Protein AF-A0A537Z0L6-F1 (afdb_monomer)

Mean predicted aligned error: 9.12 Å

Solvent-accessible surface area (backbone atoms only — not comparable to full-atom values): 10704 Å² total; per-residue (Å²): 137,88,80,81,71,60,85,44,78,55,79,52,68,42,49,51,21,48,26,57,56,42,44,44,85,49,48,70,59,39,46,52,53,45,56,50,53,47,54,51,48,62,76,40,67,91,57,53,66,34,54,54,48,40,51,24,65,76,72,7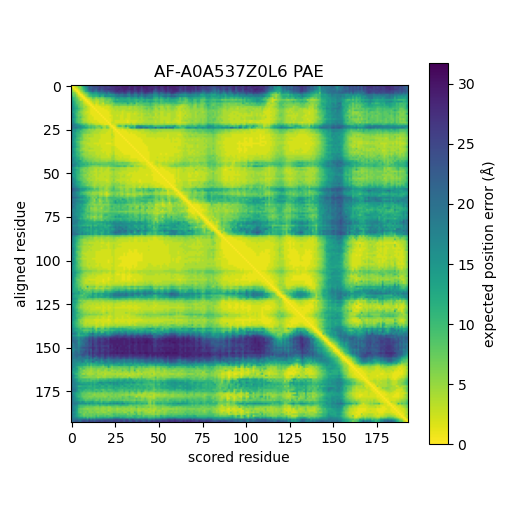0,76,56,56,66,73,56,67,51,33,66,48,33,38,64,58,36,48,26,76,92,28,87,28,16,50,96,55,34,52,59,34,52,56,55,33,51,53,50,44,46,54,58,20,61,74,39,90,67,44,38,29,39,43,66,44,39,36,48,42,75,36,92,53,59,38,28,35,36,35,49,53,101,75,30,32,40,35,38,44,35,25,51,54,77,83,71,58,76,89,80,63,73,72,88,84,59,81,69,41,88,44,54,30,34,40,25,28,76,50,58,73,83,41,87,77,42,44,71,77,46,67,99,56,86,28,29,25,37,33,72,46,82,71

Radius of gyration: 16.33 Å; Cα contacts (8 Å, |Δi|>4): 336; chains: 1; bounding box: 33×45×35 Å

Secondary structure (DSSP, 8-state):
--SSS-SEEE--HHHHHHHHHHT-S-HHHHHHHHHHHHHHHHHTTTS-HHHHHHHHHHHT-S-TTS--HHHHIIIIISTTSTT-STTHHHHHHHHHHHHHHHHHTSSSPPPEEEEEEE-SSS--EEEEEE-SS-EEEEEE---TT--SSS---TTSPPP-SEEEEEEE--TTSTTEEEEE-SSSPEEEEEEE-

Foldseek 3Di:
DQPAWFPDKDDDQLLVQQLVQLVDPDLVSNLVLLVVLLVLLVVQVVHFVLVSQQVCVVVVRGGPPNDHSVCCCVAPCPCVHPVVPPCSRVLVSLLVNVLSVVQVVDVSGAGEHEMETEGAAPWWKWKWWDDPHHIYIYTYDGHPPPPPPDDDPPPDDFDQIWMKIWGFDDCPPPQWDFDDDPDRTITIHIDGD

pLDDT: mean 76.33, std 16.56, range [33.69, 96.75]

Structure (mmCIF, N/CA/C/O backbone):
data_AF-A0A537Z0L6-F1
#
_entry.id   AF-A0A537Z0L6-F1
#
loop_
_atom_site.group_PDB
_atom_site.id
_atom_site.type_symbol
_atom_site.label_atom_id
_atom_site.label_alt_id
_atom_site.label_comp_id
_atom_site.label_asym_id
_atom_site.label_entity_id
_atom_site.label_seq_id
_atom_site.pdbx_PDB_ins_code
_atom_site.Cartn_x
_atom_site.Cartn_y
_atom_site.Cartn_z
_atom_site.occupancy
_atom_site.B_iso_or_equiv
_atom_site.auth_seq_id
_atom_site.auth_comp_id
_atom_site.auth_asym_id
_atom_site.auth_atom_id
_atom_site.pdbx_PDB_model_num
ATOM 1 N N . MET A 1 1 ? 16.742 -24.807 13.913 1.00 35.22 1 MET A N 1
ATOM 2 C CA . MET A 1 1 ? 17.661 -23.841 13.277 1.00 35.22 1 MET A CA 1
ATOM 3 C C . MET A 1 1 ? 16.817 -22.742 12.646 1.00 35.22 1 MET A C 1
ATOM 5 O O . MET A 1 1 ? 16.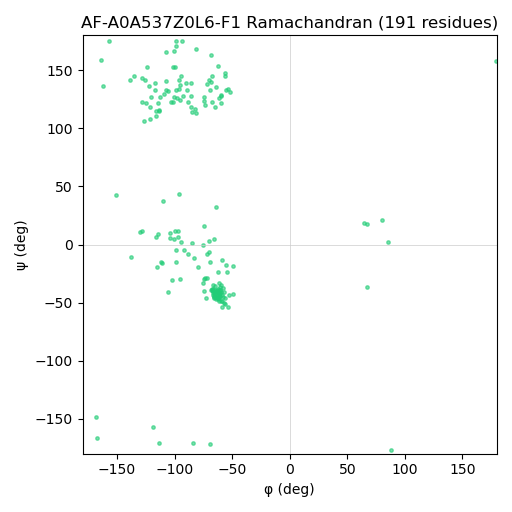357 -22.914 11.535 1.00 35.22 1 MET A O 1
ATOM 9 N N . LEU A 1 2 ? 16.523 -21.677 13.397 1.00 34.94 2 LEU A N 1
ATOM 10 C CA . LEU A 1 2 ? 15.671 -20.545 12.977 1.00 34.94 2 LEU A CA 1
ATOM 11 C C . LEU A 1 2 ? 16.516 -19.299 12.629 1.00 34.94 2 LEU A C 1
ATOM 13 O O . LEU A 1 2 ? 15.996 -18.203 12.492 1.00 34.94 2 LEU A O 1
ATOM 17 N N . ARG A 1 3 ? 17.844 -19.467 12.553 1.00 33.69 3 ARG A N 1
ATOM 18 C CA . ARG A 1 3 ? 18.832 -18.380 12.528 1.00 33.69 3 ARG A CA 1
ATOM 19 C C . ARG A 1 3 ? 19.280 -17.941 11.129 1.00 33.69 3 ARG A C 1
ATOM 21 O O . ARG A 1 3 ? 20.139 -17.078 11.054 1.00 33.69 3 ARG A O 1
ATOM 28 N N . GLU A 1 4 ? 18.744 -18.512 10.048 1.00 46.97 4 GLU A N 1
ATOM 29 C CA . GLU A 1 4 ? 19.355 -18.359 8.709 1.00 46.97 4 GLU A CA 1
ATOM 30 C C . GLU A 1 4 ? 18.386 -17.934 7.584 1.00 46.97 4 GLU A C 1
ATOM 32 O O . GLU A 1 4 ? 18.765 -17.955 6.413 1.00 46.97 4 GLU A O 1
ATOM 37 N N . ALA A 1 5 ? 17.149 -17.532 7.908 1.00 51.47 5 ALA A N 1
ATOM 38 C CA . ALA A 1 5 ? 16.149 -17.131 6.904 1.00 51.47 5 ALA A CA 1
ATOM 39 C C . ALA A 1 5 ? 16.083 -15.612 6.649 1.00 51.47 5 ALA A C 1
ATOM 41 O O . ALA A 1 5 ? 15.780 -15.202 5.536 1.00 51.47 5 ALA A O 1
ATOM 42 N N . ILE A 1 6 ? 16.394 -14.790 7.654 1.00 52.66 6 ILE A N 1
ATOM 43 C CA . ILE A 1 6 ? 16.382 -13.324 7.571 1.00 52.66 6 ILE A CA 1
ATOM 44 C C . ILE A 1 6 ? 17.789 -12.852 7.913 1.00 52.66 6 ILE A C 1
ATOM 46 O O . ILE A 1 6 ? 18.282 -13.125 9.010 1.00 52.66 6 ILE A O 1
ATOM 50 N N . THR A 1 7 ? 18.457 -12.191 6.969 1.00 54.16 7 THR A N 1
ATOM 51 C CA . THR A 1 7 ? 19.829 -11.697 7.172 1.00 54.16 7 THR A CA 1
ATOM 52 C C . THR A 1 7 ? 19.855 -10.393 7.972 1.00 54.16 7 THR A C 1
ATOM 54 O O . THR A 1 7 ? 20.861 -10.085 8.610 1.00 54.16 7 THR A O 1
ATOM 57 N N . GLY A 1 8 ? 18.728 -9.679 8.025 1.00 59.75 8 GLY A N 1
ATOM 58 C CA . GLY A 1 8 ? 18.498 -8.536 8.900 1.00 59.75 8 GLY A CA 1
ATOM 59 C C . GLY A 1 8 ? 17.114 -7.924 8.693 1.00 59.75 8 GLY A C 1
ATOM 60 O O . GLY A 1 8 ? 16.505 -8.091 7.635 1.00 59.75 8 GLY A O 1
ATOM 61 N N . PHE A 1 9 ? 16.641 -7.210 9.715 1.00 66.06 9 PHE A N 1
ATOM 62 C CA . PHE A 1 9 ? 15.566 -6.231 9.577 1.00 66.06 9 PHE A CA 1
ATOM 63 C C . PHE A 1 9 ? 16.187 -4.856 9.411 1.00 66.06 9 PHE A C 1
ATOM 65 O O . PHE A 1 9 ? 17.187 -4.544 10.065 1.00 66.06 9 PHE A O 1
ATOM 72 N N . TYR A 1 10 ? 15.588 -4.040 8.561 1.00 66.44 10 TYR A N 1
ATOM 73 C CA . TYR A 1 10 ? 16.061 -2.691 8.321 1.00 66.44 10 TYR A CA 1
ATOM 74 C C . TYR A 1 10 ? 14.895 -1.705 8.304 1.00 66.44 10 TYR A C 1
ATOM 76 O O . TYR A 1 10 ? 13.795 -2.029 7.860 1.00 66.44 10 TYR A O 1
ATOM 84 N N . LYS A 1 11 ? 15.172 -0.501 8.803 1.00 73.12 11 LYS A N 1
ATOM 85 C CA . LYS A 1 11 ? 14.342 0.691 8.674 1.00 73.12 11 LYS A CA 1
ATOM 86 C C . LYS A 1 11 ? 15.206 1.787 8.061 1.00 73.12 11 LYS A C 1
ATOM 88 O O . LYS A 1 11 ? 16.265 2.103 8.601 1.00 73.12 11 LYS A O 1
ATOM 93 N N . ASN A 1 12 ? 14.775 2.311 6.919 1.00 69.69 12 ASN A N 1
ATOM 94 C CA . ASN A 1 12 ? 15.272 3.567 6.357 1.00 69.69 12 ASN A CA 1
ATOM 95 C C . ASN A 1 12 ? 14.288 4.695 6.663 1.00 69.69 12 ASN A C 1
ATOM 97 O O . ASN A 1 12 ? 13.132 4.452 7.001 1.00 69.69 12 ASN A O 1
ATOM 101 N N . GLU A 1 13 ? 14.755 5.924 6.454 1.00 74.69 13 GLU A N 1
ATOM 102 C CA . GLU A 1 13 ? 13.969 7.148 6.615 1.00 74.69 13 GLU A CA 1
ATOM 103 C C . GLU A 1 13 ? 12.601 7.090 5.905 1.00 74.69 13 GLU A C 1
ATOM 105 O O . GLU A 1 13 ? 11.609 7.427 6.544 1.00 74.69 13 GLU A O 1
ATOM 110 N N . PRO A 1 14 ? 12.453 6.573 4.665 1.00 72.62 14 PRO A N 1
ATOM 111 C CA . PRO A 1 14 ? 11.129 6.538 4.052 1.00 72.62 14 PRO A CA 1
ATOM 112 C C . PRO A 1 14 ? 10.190 5.468 4.644 1.00 72.62 14 PRO A C 1
ATOM 114 O O . PRO A 1 14 ? 8.980 5.677 4.663 1.00 72.62 14 PRO A O 1
ATOM 117 N N . ILE A 1 15 ? 10.698 4.339 5.164 1.00 77.44 15 ILE A N 1
ATOM 118 C CA . ILE A 1 15 ? 9.869 3.392 5.940 1.00 77.44 15 ILE A CA 1
ATOM 119 C C . ILE A 1 15 ? 9.435 4.034 7.263 1.00 77.44 15 ILE A C 1
ATOM 121 O O . ILE A 1 15 ? 8.302 3.851 7.701 1.00 77.44 15 ILE A O 1
ATOM 125 N N . GLU A 1 16 ? 10.310 4.807 7.904 1.00 80.94 16 GLU A N 1
ATOM 126 C CA . GLU A 1 16 ? 9.959 5.557 9.113 1.00 80.94 16 GLU A CA 1
ATOM 127 C C . GLU A 1 16 ? 8.901 6.633 8.835 1.00 80.94 16 GLU A C 1
ATOM 129 O O . GLU A 1 16 ? 7.971 6.773 9.627 1.00 80.94 16 GLU A O 1
ATOM 134 N N . ALA A 1 17 ? 8.982 7.320 7.694 1.00 80.88 17 ALA A N 1
ATOM 135 C CA . ALA A 1 17 ? 7.967 8.263 7.228 1.00 80.88 17 ALA A CA 1
ATOM 136 C C . ALA A 1 17 ? 6.601 7.597 6.997 1.00 80.88 17 ALA A C 1
ATOM 138 O O . ALA A 1 17 ? 5.574 8.107 7.450 1.00 80.88 17 ALA A O 1
ATOM 139 N N . LEU A 1 18 ? 6.580 6.434 6.335 1.00 82.44 18 LEU A N 1
ATOM 140 C CA . LEU A 1 18 ? 5.353 5.656 6.137 1.00 82.44 18 LEU A CA 1
ATOM 141 C C . LEU A 1 18 ? 4.727 5.247 7.472 1.00 82.44 18 LEU A C 1
ATOM 143 O O . LEU A 1 18 ? 3.514 5.351 7.637 1.00 82.44 18 LEU A O 1
ATOM 147 N N . ASP A 1 19 ? 5.547 4.845 8.438 1.00 85.88 19 ASP A N 1
ATOM 148 C CA . ASP A 1 19 ? 5.064 4.443 9.757 1.00 85.88 19 ASP A CA 1
ATOM 149 C C . ASP A 1 19 ? 4.632 5.627 10.619 1.00 85.88 19 ASP A C 1
ATOM 151 O O . ASP A 1 19 ? 3.714 5.490 11.419 1.00 85.88 19 ASP A O 1
ATOM 155 N N . ALA A 1 20 ? 5.229 6.805 10.452 1.00 85.56 20 ALA A N 1
ATOM 156 C CA . ALA A 1 20 ? 4.728 8.020 11.086 1.00 85.56 20 ALA A CA 1
ATOM 157 C C . ALA A 1 20 ? 3.342 8.397 10.538 1.00 85.56 20 ALA A C 1
ATOM 159 O O . ALA A 1 20 ? 2.445 8.755 11.300 1.00 85.56 20 ALA A O 1
ATOM 160 N N . TYR A 1 21 ? 3.154 8.265 9.224 1.00 86.06 21 TYR A N 1
ATOM 161 C CA . TYR A 1 21 ? 1.907 8.609 8.548 1.00 86.06 21 TYR A CA 1
ATOM 162 C C . TYR A 1 21 ? 0.785 7.600 8.825 1.00 86.06 21 TYR A C 1
ATOM 164 O O . TYR A 1 21 ? -0.322 7.991 9.187 1.00 86.06 21 TYR A O 1
ATOM 172 N N . PHE A 1 22 ? 1.065 6.298 8.740 1.00 88.75 22 PHE A N 1
ATOM 173 C CA . PHE A 1 22 ? 0.075 5.245 8.992 1.00 88.75 22 PHE A CA 1
ATOM 174 C C . PHE A 1 22 ? 0.027 4.737 10.441 1.00 88.75 22 PHE A C 1
ATOM 176 O O . PHE A 1 22 ? -0.831 3.915 10.768 1.00 88.75 22 PHE A O 1
ATOM 183 N N . GLY A 1 23 ? 0.921 5.214 11.305 1.00 82.25 23 GLY A N 1
ATOM 184 C CA . GLY A 1 23 ? 0.967 4.912 12.737 1.00 82.25 23 GLY A CA 1
ATOM 185 C C . GLY A 1 23 ? 0.304 5.973 13.617 1.00 82.25 23 GLY A C 1
ATOM 186 O O . GLY A 1 23 ? 0.491 5.950 14.837 1.00 82.25 23 GLY A O 1
ATOM 187 N N . ASN A 1 24 ? -0.444 6.916 13.026 1.00 73.56 24 ASN A N 1
ATOM 188 C CA . ASN A 1 24 ? -1.133 7.963 13.776 1.00 73.56 24 ASN A CA 1
ATOM 189 C C . ASN A 1 24 ? -2.052 7.348 14.847 1.00 73.56 24 ASN A C 1
ATOM 191 O O . ASN A 1 24 ? -2.795 6.399 14.602 1.00 73.56 24 ASN A O 1
ATOM 195 N N . SER A 1 25 ? -1.959 7.882 16.064 1.00 71.94 25 SER A N 1
ATOM 196 C CA . SER A 1 25 ? -2.680 7.381 17.234 1.00 71.94 25 SER A CA 1
ATOM 197 C C . SER A 1 25 ? -4.117 7.897 17.343 1.00 71.94 25 SER A C 1
ATOM 199 O O . SER A 1 25 ? -4.854 7.388 18.187 1.00 71.94 25 SER A O 1
ATOM 201 N N . ASP A 1 26 ? -4.508 8.901 16.551 1.00 89.62 26 ASP A N 1
ATOM 202 C CA . ASP A 1 26 ? -5.889 9.386 16.477 1.00 89.62 26 ASP A CA 1
ATOM 203 C C . ASP A 1 26 ? -6.698 8.537 15.474 1.00 89.62 26 ASP A C 1
ATOM 205 O O . ASP A 1 26 ? -6.419 8.583 14.274 1.00 89.62 26 ASP A O 1
ATOM 209 N N . PRO A 1 27 ? -7.711 7.774 15.929 1.00 90.12 27 PRO A N 1
ATOM 210 C CA . PRO A 1 27 ? -8.533 6.932 15.063 1.00 90.12 27 PRO A CA 1
ATOM 211 C C . PRO A 1 27 ? -9.264 7.650 13.927 1.00 90.12 27 PRO A C 1
ATOM 213 O O . PRO A 1 27 ? -9.400 7.077 12.843 1.00 90.12 27 PRO A O 1
ATOM 216 N N . ASP A 1 28 ? -9.762 8.866 14.165 1.00 91.44 28 ASP A N 1
ATOM 217 C CA . ASP A 1 28 ? -10.547 9.601 13.166 1.00 91.44 28 ASP A CA 1
ATOM 218 C C . ASP A 1 28 ? -9.621 10.146 12.077 1.00 91.44 28 ASP A C 1
ATOM 220 O O . ASP A 1 28 ? -9.921 10.080 10.880 1.00 91.44 28 ASP A O 1
ATOM 224 N N . GLU A 1 29 ? -8.448 10.629 12.486 1.00 90.94 29 GLU A N 1
ATOM 225 C CA . GLU A 1 29 ? -7.411 11.040 11.552 1.00 90.94 29 GLU A CA 1
ATOM 226 C C . GLU A 1 29 ? -6.855 9.849 10.767 1.00 90.94 29 GLU A C 1
ATOM 228 O O . GLU A 1 29 ? -6.692 9.942 9.550 1.00 90.94 29 GLU A O 1
ATOM 233 N N . LEU A 1 30 ? -6.635 8.715 11.432 1.00 92.69 30 LEU A N 1
ATOM 234 C CA . LEU A 1 30 ? -6.148 7.496 10.801 1.00 92.69 30 LEU A CA 1
ATOM 235 C C . LEU A 1 30 ? -7.128 6.974 9.742 1.00 92.69 30 LEU A C 1
ATOM 237 O O . LEU A 1 30 ? -6.717 6.621 8.636 1.00 92.69 30 LEU A O 1
ATOM 241 N N . ARG A 1 31 ? -8.436 7.000 10.034 1.00 94.94 31 ARG A N 1
ATOM 242 C CA . ARG A 1 31 ? -9.481 6.687 9.050 1.00 94.94 31 ARG A CA 1
ATOM 243 C C . ARG A 1 31 ? -9.390 7.599 7.831 1.00 94.94 31 ARG A C 1
ATOM 245 O O . ARG A 1 31 ? -9.354 7.100 6.710 1.00 94.94 31 ARG A O 1
ATOM 252 N N . ARG A 1 32 ? -9.313 8.917 8.044 1.00 93.00 32 ARG A N 1
ATOM 253 C CA . ARG A 1 32 ? -9.199 9.911 6.964 1.00 93.00 32 ARG A CA 1
ATOM 254 C C . ARG A 1 32 ? -7.960 9.665 6.101 1.00 93.00 32 ARG A C 1
ATOM 256 O O . ARG A 1 32 ? -8.051 9.733 4.879 1.00 93.00 32 ARG A O 1
ATOM 263 N N . ILE A 1 33 ? -6.820 9.373 6.729 1.00 92.62 33 ILE A N 1
ATOM 264 C CA . ILE A 1 33 ? -5.564 9.036 6.049 1.00 92.62 33 ILE A CA 1
ATOM 265 C C . ILE A 1 33 ? -5.752 7.804 5.156 1.00 92.62 33 ILE A C 1
ATOM 267 O O . ILE A 1 33 ? -5.395 7.830 3.979 1.00 92.62 33 ILE A O 1
ATOM 271 N N . TYR A 1 34 ? -6.358 6.743 5.686 1.00 94.56 34 TYR A N 1
ATOM 272 C CA . TYR A 1 34 ? -6.599 5.503 4.951 1.00 94.56 34 TYR A CA 1
ATOM 273 C C . TYR A 1 34 ? -7.586 5.655 3.796 1.00 94.56 34 TYR A C 1
ATOM 275 O O . TYR A 1 34 ? -7.311 5.176 2.697 1.00 94.56 34 TYR A O 1
ATOM 283 N N . GLU A 1 35 ? -8.706 6.339 4.007 1.00 94.44 35 GLU A N 1
ATOM 284 C CA . GLU A 1 35 ? -9.686 6.606 2.951 1.00 94.44 35 GLU A CA 1
ATOM 285 C C . GLU A 1 35 ? -9.074 7.449 1.824 1.00 94.44 35 GLU A C 1
ATOM 287 O O . GLU A 1 35 ? -9.267 7.142 0.648 1.00 94.44 35 GLU A O 1
ATOM 292 N N . ASN A 1 36 ? -8.269 8.458 2.173 1.00 92.62 36 ASN A N 1
ATOM 293 C CA . ASN A 1 36 ? -7.537 9.260 1.198 1.00 92.62 36 ASN A CA 1
ATOM 294 C C . ASN A 1 36 ? -6.515 8.418 0.420 1.00 92.62 36 ASN A C 1
ATOM 296 O O . ASN A 1 36 ? -6.472 8.468 -0.808 1.00 92.62 36 ASN A O 1
ATOM 300 N N . ALA A 1 37 ? -5.726 7.599 1.118 1.00 91.25 37 ALA A N 1
ATOM 301 C CA . ALA A 1 37 ? -4.736 6.737 0.484 1.00 91.25 37 ALA A CA 1
ATOM 302 C C . ALA A 1 37 ? -5.369 5.713 -0.471 1.00 91.25 37 ALA A C 1
ATOM 304 O O . ALA A 1 37 ? -4.823 5.478 -1.549 1.00 91.25 37 ALA A O 1
ATOM 305 N N . LEU A 1 38 ? -6.535 5.150 -0.127 1.00 93.19 38 LEU A N 1
ATOM 306 C CA . LEU A 1 38 ? -7.291 4.278 -1.030 1.00 93.19 38 LEU A CA 1
ATOM 307 C C . LEU A 1 38 ? -7.807 5.028 -2.260 1.00 93.19 38 LEU A C 1
ATOM 309 O O . LEU A 1 38 ? -7.631 4.536 -3.371 1.00 93.19 38 LEU A O 1
ATOM 313 N N . ALA A 1 39 ? -8.385 6.219 -2.085 1.00 92.19 39 ALA A N 1
ATOM 314 C CA . ALA A 1 39 ? -8.887 7.017 -3.203 1.00 92.19 39 ALA A CA 1
ATOM 315 C C . ALA A 1 39 ? -7.769 7.390 -4.193 1.00 92.19 39 ALA A C 1
ATOM 317 O O . ALA A 1 39 ? -7.948 7.296 -5.409 1.00 92.19 39 ALA A O 1
ATOM 318 N N . VAL A 1 40 ? -6.589 7.758 -3.683 1.00 90.69 40 VAL A N 1
ATOM 319 C CA . VAL A 1 40 ? -5.408 8.012 -4.520 1.00 90.69 40 VAL A CA 1
ATOM 320 C C . VAL A 1 40 ? -4.939 6.721 -5.195 1.00 90.69 40 VAL A C 1
ATOM 322 O O . VAL A 1 40 ? -4.676 6.723 -6.394 1.00 90.69 40 VAL A O 1
ATOM 325 N N . ALA A 1 41 ? -4.875 5.596 -4.479 1.00 88.31 41 ALA A N 1
ATOM 326 C CA . ALA A 1 41 ? -4.474 4.322 -5.077 1.00 88.31 41 ALA A CA 1
ATOM 327 C C . ALA A 1 41 ? -5.412 3.875 -6.217 1.00 88.31 41 ALA A C 1
ATOM 329 O O . ALA A 1 41 ? -4.932 3.353 -7.220 1.00 88.31 41 ALA A O 1
ATOM 330 N N . GLU A 1 42 ? -6.720 4.119 -6.098 1.00 87.62 42 GLU A N 1
ATOM 331 C CA . GLU A 1 42 ? -7.701 3.874 -7.166 1.00 87.62 42 GLU A CA 1
ATOM 332 C C . GLU A 1 42 ? -7.483 4.801 -8.370 1.00 87.62 42 GLU A C 1
ATOM 334 O O . GLU A 1 42 ? -7.551 4.358 -9.515 1.00 87.62 42 GLU A O 1
ATOM 339 N N . GLN A 1 43 ? -7.156 6.076 -8.136 1.00 88.88 43 GLN A N 1
ATOM 340 C CA . GLN A 1 43 ? -6.824 7.014 -9.213 1.00 88.88 43 GLN A CA 1
ATOM 341 C C . GLN A 1 43 ? -5.584 6.574 -10.013 1.00 88.88 43 GLN A C 1
ATOM 343 O O . GLN A 1 43 ? -5.511 6.820 -11.218 1.00 88.88 43 GLN A O 1
ATOM 348 N N . PHE A 1 44 ? -4.620 5.932 -9.351 1.00 86.44 44 PHE A N 1
ATOM 349 C CA . PHE A 1 44 ? -3.363 5.461 -9.938 1.00 86.44 44 PHE A CA 1
ATOM 350 C C . PHE A 1 44 ? -3.306 3.933 -10.040 1.00 86.44 44 PHE A C 1
ATOM 352 O O . PHE A 1 44 ? -2.241 3.335 -9.861 1.00 86.44 44 PHE A O 1
ATOM 359 N N . GLU A 1 45 ? -4.436 3.290 -10.351 1.00 80.50 45 GLU A N 1
ATOM 360 C CA . GLU A 1 45 ? -4.523 1.830 -10.445 1.00 80.50 45 GLU A CA 1
ATOM 361 C C . GLU A 1 45 ? -3.451 1.233 -11.382 1.00 80.50 45 GLU A C 1
ATOM 363 O O . GLU A 1 45 ? -2.742 0.296 -11.002 1.00 80.50 45 GLU A O 1
ATOM 368 N N . ASP A 1 46 ? -3.239 1.856 -12.542 1.00 80.44 46 ASP A N 1
ATOM 369 C CA . ASP A 1 46 ? -2.224 1.462 -13.531 1.00 80.44 46 ASP A CA 1
ATOM 370 C C . ASP A 1 46 ? -0.916 2.275 -13.431 1.00 80.44 46 ASP A C 1
ATOM 372 O O . ASP A 1 46 ? -0.040 2.163 -14.290 1.00 80.44 46 ASP A O 1
ATOM 376 N N . GLY A 1 47 ? -0.785 3.122 -12.405 1.00 82.81 47 GLY A N 1
ATOM 377 C CA . GLY A 1 47 ? 0.371 3.998 -12.196 1.00 82.81 47 GLY A CA 1
ATOM 378 C C . GLY A 1 47 ? 1.543 3.321 -11.481 1.00 82.81 47 GLY A C 1
ATOM 379 O O . GLY A 1 47 ? 1.551 2.112 -11.254 1.00 82.81 47 GLY A O 1
ATOM 380 N N . SER A 1 48 ? 2.536 4.117 -11.098 1.00 84.12 48 SER A N 1
ATOM 381 C CA . SER A 1 48 ? 3.672 3.707 -10.261 1.00 84.12 48 SER A CA 1
ATOM 382 C C . SER A 1 48 ? 3.574 4.285 -8.846 1.00 84.12 48 SER A C 1
ATOM 384 O O . SER A 1 48 ? 2.822 5.229 -8.588 1.00 84.12 48 SER A O 1
ATOM 386 N N . ILE A 1 49 ? 4.371 3.767 -7.907 1.00 83.12 49 ILE A N 1
ATOM 387 C CA . ILE A 1 49 ? 4.527 4.389 -6.581 1.00 83.12 49 ILE A CA 1
ATOM 388 C C . ILE A 1 49 ? 5.070 5.811 -6.727 1.00 83.12 49 ILE A C 1
ATOM 390 O O . ILE A 1 49 ? 4.652 6.694 -5.983 1.00 83.12 49 ILE A O 1
ATOM 394 N N . ALA A 1 50 ? 5.937 6.065 -7.712 1.00 82.94 50 ALA A N 1
ATOM 395 C CA . ALA A 1 50 ? 6.450 7.405 -7.979 1.00 82.94 50 ALA A CA 1
ATOM 396 C C . ALA A 1 50 ? 5.322 8.391 -8.341 1.00 82.94 50 ALA A C 1
ATOM 398 O O . ALA A 1 50 ? 5.329 9.520 -7.846 1.00 82.94 50 ALA A O 1
ATOM 399 N N . ASP A 1 51 ? 4.313 7.959 -9.108 1.00 87.00 51 ASP A N 1
ATOM 400 C CA . ASP A 1 51 ? 3.139 8.780 -9.444 1.00 87.00 51 ASP A CA 1
ATOM 401 C C . ASP A 1 51 ? 2.282 9.088 -8.210 1.00 87.00 51 ASP A C 1
ATOM 403 O O . ASP A 1 51 ? 1.882 10.235 -7.990 1.00 87.00 51 ASP A O 1
ATOM 407 N N . VAL A 1 52 ? 2.054 8.084 -7.357 1.00 86.56 52 VAL A N 1
ATOM 408 C CA . VAL A 1 52 ? 1.340 8.247 -6.079 1.00 86.56 52 VAL A CA 1
ATOM 409 C C . VAL A 1 52 ? 2.095 9.217 -5.162 1.00 86.56 52 VAL A C 1
ATOM 411 O O . VAL A 1 52 ? 1.514 10.149 -4.602 1.00 86.56 52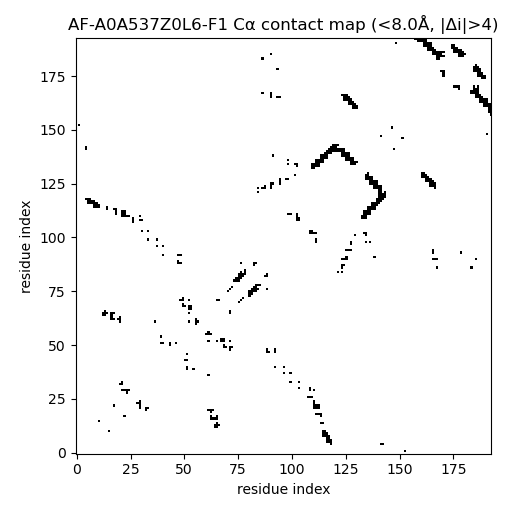 VAL A O 1
ATOM 414 N N . THR A 1 53 ? 3.414 9.063 -5.055 1.00 84.19 53 THR A N 1
ATOM 415 C CA . THR A 1 53 ? 4.294 9.957 -4.295 1.00 84.19 53 THR A CA 1
ATOM 416 C C . THR A 1 53 ? 4.293 11.382 -4.862 1.00 84.19 53 THR A C 1
ATOM 418 O O . THR A 1 53 ? 4.300 12.352 -4.099 1.00 84.19 53 THR A O 1
ATOM 421 N N . ALA A 1 54 ? 4.274 11.544 -6.189 1.00 85.75 54 ALA A N 1
ATOM 422 C CA . ALA A 1 54 ? 4.143 12.849 -6.830 1.00 85.75 54 ALA A CA 1
ATOM 423 C C . ALA A 1 54 ? 2.802 13.505 -6.479 1.00 85.75 54 ALA A C 1
ATOM 425 O O . ALA A 1 54 ? 2.785 14.667 -6.068 1.00 85.75 54 ALA A O 1
ATOM 426 N N . HIS A 1 55 ? 1.701 12.750 -6.570 1.00 88.62 55 HIS A N 1
ATOM 427 C CA . HIS A 1 55 ? 0.365 13.228 -6.230 1.00 88.62 55 HIS A CA 1
ATOM 428 C C . HIS A 1 55 ? 0.306 13.755 -4.797 1.00 88.62 55 HIS A C 1
ATOM 430 O O . HIS A 1 55 ? -0.110 14.897 -4.581 1.00 88.62 55 HIS A O 1
ATOM 436 N N . PHE A 1 56 ? 0.770 12.961 -3.833 1.00 86.00 56 PHE A N 1
ATOM 437 C CA . PHE A 1 56 ? 0.761 13.356 -2.431 1.00 86.00 56 PHE A CA 1
ATOM 438 C C . PHE A 1 56 ? 1.580 14.614 -2.163 1.00 86.00 56 PHE A C 1
ATOM 440 O O . PHE A 1 56 ? 1.130 15.481 -1.417 1.00 86.00 56 PHE A O 1
ATOM 447 N N . ARG A 1 57 ? 2.740 14.769 -2.810 1.00 82.75 57 ARG A N 1
ATOM 448 C CA . ARG A 1 57 ? 3.552 15.982 -2.656 1.00 82.75 57 ARG A CA 1
ATOM 449 C C . ARG A 1 57 ? 2.872 17.215 -3.239 1.00 82.75 57 ARG A C 1
ATOM 451 O O . ARG A 1 57 ? 2.968 18.291 -2.659 1.00 82.75 57 ARG A O 1
ATOM 458 N N . THR A 1 58 ? 2.215 17.082 -4.390 1.00 85.62 58 THR A N 1
ATOM 459 C CA . THR A 1 58 ? 1.517 18.205 -5.028 1.00 85.62 58 THR A CA 1
ATOM 460 C C . THR A 1 58 ? 0.321 18.682 -4.204 1.00 85.62 58 THR A C 1
ATOM 462 O O . THR A 1 58 ? 0.063 19.884 -4.178 1.00 85.62 58 THR A O 1
ATOM 465 N N . HIS A 1 59 ? -0.383 17.770 -3.531 1.00 84.75 59 HIS A N 1
ATOM 466 C CA . HIS A 1 59 ? -1.611 18.089 -2.796 1.00 84.75 59 HIS A CA 1
ATOM 467 C C . HIS A 1 59 ? -1.396 18.276 -1.284 1.00 84.75 59 HIS A C 1
ATOM 469 O O . HIS A 1 59 ? -2.229 18.898 -0.636 1.00 84.75 59 HIS A O 1
ATOM 475 N N . GLY A 1 60 ? -0.248 17.851 -0.741 1.00 77.88 60 GLY A N 1
ATOM 476 C CA . GLY A 1 60 ? 0.108 18.018 0.673 1.00 77.88 60 GLY A CA 1
ATOM 477 C C . GLY A 1 60 ? -0.541 16.995 1.609 1.00 77.88 60 GLY A C 1
ATOM 478 O O . GLY A 1 60 ? -0.653 17.257 2.801 1.00 77.88 60 GLY A O 1
ATOM 479 N N . ASP A 1 61 ? -0.968 15.849 1.072 1.00 77.00 61 ASP A N 1
ATOM 480 C CA . ASP A 1 61 ? -1.814 14.880 1.779 1.00 77.00 61 ASP A CA 1
ATOM 481 C C . ASP A 1 61 ? -1.133 13.526 2.054 1.00 77.00 61 ASP A C 1
ATOM 483 O O . ASP A 1 61 ? -1.811 12.582 2.456 1.00 77.00 61 ASP A O 1
ATOM 487 N N . GLY A 1 62 ? 0.178 13.390 1.821 1.00 80.38 62 GLY A N 1
ATOM 488 C CA . GLY A 1 62 ? 0.928 12.147 2.069 1.00 80.38 62 GLY A CA 1
ATOM 489 C C . GLY A 1 62 ? 1.960 12.249 3.190 1.00 80.38 62 GLY A C 1
ATOM 490 O O . GLY A 1 62 ? 1.987 13.248 3.905 1.00 80.38 62 GLY A O 1
ATOM 491 N N . PRO A 1 63 ? 2.812 11.221 3.348 1.00 77.12 63 PRO A N 1
ATOM 492 C CA . PRO A 1 63 ? 3.829 11.224 4.385 1.00 77.12 63 PRO A CA 1
ATOM 493 C C . PRO A 1 63 ? 4.890 12.288 4.089 1.00 77.12 63 PRO A C 1
ATOM 495 O O . PRO A 1 63 ? 5.329 12.445 2.944 1.00 77.12 63 PRO A O 1
ATOM 498 N N . ASP A 1 64 ? 5.329 12.981 5.134 1.00 70.31 64 ASP A N 1
ATOM 499 C CA . ASP A 1 64 ? 6.501 13.847 5.062 1.00 70.31 64 ASP A CA 1
ATOM 500 C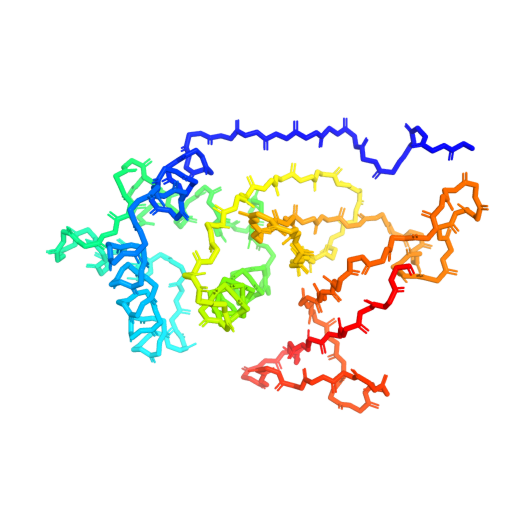 C . ASP A 1 64 ? 7.761 12.980 4.861 1.00 70.31 64 ASP A C 1
ATOM 502 O O . ASP A 1 64 ? 7.840 11.864 5.361 1.00 70.31 64 ASP A O 1
ATOM 506 N N . ASP A 1 65 ? 8.749 13.468 4.109 1.00 70.81 65 ASP A N 1
ATOM 507 C CA . ASP A 1 65 ? 10.095 12.871 4.009 1.00 70.81 65 ASP A CA 1
ATOM 508 C C . ASP A 1 65 ? 10.251 11.487 3.336 1.00 70.81 65 ASP A C 1
ATOM 510 O O . ASP A 1 65 ? 11.324 10.888 3.385 1.00 70.81 65 ASP A O 1
ATOM 514 N N . VAL A 1 66 ? 9.272 11.011 2.558 1.00 63.81 66 VAL A N 1
ATOM 515 C CA . VAL A 1 66 ? 9.433 9.789 1.717 1.00 63.81 66 VAL A CA 1
ATOM 516 C C . VAL A 1 66 ? 10.380 9.975 0.515 1.00 63.81 66 VAL A C 1
ATOM 518 O O . VAL A 1 66 ? 10.547 9.071 -0.302 1.00 63.81 66 VAL A O 1
ATOM 521 N N . GLY A 1 67 ? 10.994 11.153 0.375 1.00 68.06 67 GLY A N 1
ATOM 522 C CA . GLY A 1 67 ? 11.794 11.559 -0.786 1.00 68.06 67 GLY A CA 1
ATOM 523 C C . GLY A 1 67 ? 10.958 12.213 -1.889 1.00 68.06 67 GLY A C 1
ATOM 524 O O . GLY A 1 67 ? 9.768 12.457 -1.700 1.00 68.06 67 GLY A O 1
ATOM 525 N N . THR A 1 68 ? 11.582 12.555 -3.028 1.00 74.50 68 THR A N 1
ATOM 526 C CA . THR A 1 68 ? 10.902 13.033 -4.251 1.00 74.50 68 THR A CA 1
ATOM 527 C C . THR A 1 68 ? 10.346 11.878 -5.098 1.00 74.50 68 THR A C 1
ATOM 529 O O . THR A 1 68 ? 10.681 10.728 -4.852 1.00 74.50 68 THR A O 1
ATOM 532 N N . ALA A 1 69 ? 9.499 12.161 -6.098 1.00 74.44 69 ALA A N 1
ATOM 533 C CA . ALA A 1 69 ? 9.084 11.131 -7.062 1.00 74.44 69 ALA A CA 1
ATOM 534 C C . ALA A 1 69 ? 10.311 10.577 -7.803 1.00 74.44 69 ALA A C 1
ATOM 536 O O . ALA A 1 69 ? 10.500 9.370 -7.825 1.00 74.44 69 ALA A O 1
ATOM 537 N N . ASP A 1 70 ? 11.210 11.465 -8.238 1.00 72.44 70 ASP A N 1
ATOM 538 C CA . ASP A 1 70 ? 12.515 11.102 -8.800 1.00 72.44 70 ASP A CA 1
ATOM 539 C C . ASP A 1 70 ? 13.350 10.256 -7.823 1.00 72.44 70 ASP A C 1
ATOM 541 O O . ASP A 1 70 ? 13.951 9.270 -8.221 1.00 72.44 70 ASP A O 1
ATOM 545 N N . HIS A 1 71 ? 13.354 10.576 -6.520 1.00 71.25 71 HIS A N 1
ATOM 546 C CA . HIS A 1 71 ? 14.071 9.774 -5.521 1.00 71.25 71 HIS A CA 1
ATOM 547 C C . HIS A 1 71 ? 13.480 8.365 -5.380 1.00 71.25 71 HIS A C 1
ATOM 549 O O . HIS A 1 71 ? 14.223 7.393 -5.266 1.00 71.25 71 HIS A O 1
ATOM 555 N N . VAL A 1 72 ? 12.152 8.239 -5.397 1.00 68.62 72 VAL A N 1
ATOM 556 C CA . VAL A 1 72 ? 11.476 6.936 -5.416 1.00 68.62 72 VAL A CA 1
ATOM 557 C C . VAL A 1 72 ? 11.811 6.195 -6.710 1.00 68.62 72 VAL A C 1
ATOM 559 O O . VAL A 1 72 ? 12.183 5.027 -6.673 1.00 68.62 72 VAL A O 1
ATOM 562 N N . GLU A 1 73 ? 11.768 6.854 -7.860 1.00 70.00 73 GLU A N 1
ATOM 563 C CA . GLU A 1 73 ? 12.105 6.216 -9.130 1.00 70.00 73 GLU A CA 1
ATOM 564 C C . GLU A 1 73 ? 13.565 5.734 -9.151 1.00 70.00 73 GLU A C 1
ATOM 566 O O . GLU A 1 73 ? 13.821 4.571 -9.450 1.00 70.00 73 GLU A O 1
ATOM 571 N N . ASP A 1 74 ? 14.513 6.563 -8.718 1.00 67.56 74 ASP A N 1
ATOM 572 C CA . ASP A 1 74 ? 15.949 6.275 -8.768 1.00 67.56 74 ASP A CA 1
ATOM 573 C C . ASP A 1 74 ? 16.422 5.275 -7.699 1.00 67.56 74 ASP A C 1
ATOM 575 O O . ASP A 1 74 ? 17.359 4.504 -7.934 1.00 67.56 74 ASP A O 1
ATOM 579 N N . HIS A 1 75 ? 15.802 5.277 -6.514 1.00 65.25 75 HIS A N 1
ATOM 580 C CA . HIS A 1 75 ? 16.275 4.501 -5.361 1.00 65.25 75 HIS A CA 1
ATOM 581 C C . HIS A 1 75 ? 15.331 3.394 -4.907 1.00 65.25 75 HIS A C 1
ATOM 583 O O . HIS A 1 75 ? 15.781 2.489 -4.200 1.00 65.25 75 HIS A O 1
ATOM 589 N N . TRP A 1 76 ? 14.052 3.461 -5.278 1.00 67.31 76 TRP A N 1
ATOM 590 C CA . TRP A 1 76 ? 13.059 2.448 -4.930 1.00 67.31 76 TRP A CA 1
ATOM 591 C C . TRP A 1 76 ? 12.696 1.578 -6.123 1.00 67.31 76 TRP A C 1
ATOM 593 O O . TRP A 1 76 ? 12.603 0.372 -5.939 1.00 67.31 76 TRP A O 1
ATOM 603 N N . VAL A 1 77 ? 12.537 2.153 -7.322 1.00 66.19 77 VAL A N 1
ATOM 604 C CA . VAL A 1 77 ? 11.967 1.458 -8.496 1.00 66.19 77 VAL A CA 1
ATOM 605 C C . VAL A 1 77 ? 12.980 1.193 -9.622 1.00 66.19 77 VAL A C 1
ATOM 607 O O . VAL A 1 77 ? 12.739 0.352 -10.486 1.00 66.19 77 VAL A O 1
ATOM 610 N N . ALA A 1 78 ? 14.144 1.847 -9.639 1.00 61.97 78 ALA A N 1
ATOM 611 C CA . ALA A 1 78 ? 15.170 1.642 -10.664 1.00 61.97 78 ALA A CA 1
ATOM 612 C C . ALA A 1 78 ? 15.601 0.171 -10.747 1.00 61.97 78 ALA A C 1
ATOM 614 O O . ALA A 1 78 ? 15.680 -0.499 -9.729 1.00 61.97 78 ALA A O 1
ATOM 615 N N . ALA A 1 79 ? 15.976 -0.338 -11.923 1.00 55.38 79 ALA A N 1
ATOM 616 C CA . ALA A 1 79 ? 16.256 -1.770 -12.140 1.00 55.38 79 ALA A CA 1
ATOM 617 C C . ALA A 1 79 ? 17.295 -2.408 -11.185 1.00 55.38 79 ALA A C 1
ATOM 619 O O . ALA A 1 79 ? 17.275 -3.617 -10.974 1.00 55.38 79 ALA A O 1
ATOM 620 N N . ASN A 1 80 ? 18.191 -1.602 -10.607 1.00 54.31 80 ASN A N 1
ATOM 621 C CA . ASN A 1 80 ? 19.225 -2.041 -9.658 1.00 54.31 80 ASN A CA 1
ATOM 622 C C . ASN A 1 80 ? 18.852 -1.757 -8.191 1.00 54.31 80 ASN A C 1
ATOM 624 O O . ASN A 1 80 ? 19.686 -1.893 -7.297 1.00 54.31 80 ASN A O 1
ATOM 628 N N . SER A 1 81 ? 17.640 -1.266 -7.965 1.00 59.41 81 SER A N 1
ATOM 629 C CA . SER A 1 81 ? 17.107 -0.887 -6.666 1.00 59.41 81 SER A CA 1
ATOM 630 C C . SER A 1 81 ? 16.222 -1.994 -6.099 1.00 59.41 81 SER A C 1
ATOM 632 O O . SER A 1 81 ? 15.977 -3.017 -6.739 1.00 59.41 81 SER A O 1
ATOM 634 N N . PHE A 1 82 ? 15.750 -1.803 -4.873 1.00 58.97 82 PHE A N 1
ATOM 635 C CA . PHE A 1 82 ? 15.110 -2.868 -4.114 1.00 58.97 82 PHE A CA 1
ATOM 636 C C . PHE A 1 82 ? 13.707 -3.258 -4.622 1.00 58.97 82 PHE A C 1
ATOM 638 O O . PHE A 1 82 ? 13.359 -4.429 -4.500 1.00 58.97 82 PHE A O 1
ATOM 645 N N . LEU A 1 83 ? 12.933 -2.346 -5.236 1.00 57.97 83 LEU A N 1
ATOM 646 C CA . LEU A 1 83 ? 11.726 -2.670 -6.027 1.00 57.97 83 LEU A CA 1
ATOM 647 C C . LEU A 1 83 ? 12.013 -2.668 -7.535 1.00 57.97 83 LEU A C 1
ATOM 649 O O . LEU A 1 83 ? 11.087 -2.729 -8.339 1.00 57.97 83 LEU A O 1
ATOM 653 N N . GLY A 1 84 ? 13.288 -2.630 -7.931 1.00 53.91 84 GLY A N 1
ATOM 654 C CA . GLY A 1 84 ? 13.750 -2.636 -9.321 1.00 53.91 84 GLY A CA 1
ATOM 655 C C . GLY A 1 84 ? 13.332 -3.840 -10.152 1.00 53.91 84 GLY A C 1
ATOM 656 O O . GLY A 1 84 ? 13.438 -3.844 -11.382 1.00 53.91 84 GLY A O 1
ATOM 657 N N . GLN A 1 85 ? 12.839 -4.878 -9.488 1.00 64.56 85 GLN A N 1
ATOM 658 C CA . GLN A 1 85 ? 12.202 -6.003 -10.138 1.00 64.56 85 GLN A CA 1
ATOM 659 C C . GLN A 1 85 ? 10.868 -5.556 -10.731 1.00 64.56 85 GLN A C 1
ATOM 661 O O . GLN A 1 85 ? 10.046 -4.950 -10.050 1.00 64.56 85 GLN A O 1
ATOM 666 N N . LYS A 1 86 ? 10.609 -5.922 -11.993 1.00 63.12 86 LYS A N 1
ATOM 667 C CA . LYS A 1 86 ? 9.455 -5.449 -12.789 1.00 63.12 86 LYS A CA 1
ATOM 668 C C . LYS A 1 86 ? 8.080 -5.537 -12.105 1.00 63.12 86 LYS A C 1
ATOM 670 O O . LYS A 1 86 ? 7.133 -4.931 -12.592 1.00 63.12 86 LYS A O 1
ATOM 675 N N . GLN A 1 87 ? 7.934 -6.344 -11.058 1.00 76.00 87 GLN A N 1
ATOM 676 C CA . GLN A 1 87 ? 6.666 -6.606 -10.379 1.00 76.00 87 GLN A CA 1
ATOM 677 C C . GLN A 1 87 ? 6.599 -6.029 -8.960 1.00 76.00 87 GLN A C 1
ATOM 679 O O . GLN A 1 87 ? 5.499 -5.936 -8.422 1.00 76.00 87 GLN A O 1
ATOM 684 N N . ALA A 1 88 ? 7.724 -5.635 -8.355 1.00 78.19 88 ALA A N 1
ATOM 685 C CA . ALA A 1 88 ? 7.766 -5.248 -6.947 1.00 78.19 88 ALA A CA 1
ATOM 686 C C . ALA A 1 88 ? 6.981 -3.953 -6.674 1.00 78.19 88 ALA A C 1
ATOM 688 O O . ALA A 1 88 ? 6.239 -3.909 -5.699 1.00 78.19 88 ALA A O 1
ATOM 689 N N . ASP A 1 89 ? 7.023 -2.965 -7.579 1.00 82.75 89 ASP A N 1
ATOM 690 C CA . ASP A 1 89 ? 6.148 -1.779 -7.521 1.00 82.75 89 ASP A CA 1
ATOM 691 C C . ASP A 1 89 ? 4.663 -2.172 -7.422 1.00 82.75 89 ASP A C 1
ATOM 693 O O . ASP A 1 89 ? 3.975 -1.800 -6.470 1.00 82.75 89 ASP A O 1
ATOM 697 N N . ARG A 1 90 ? 4.181 -3.009 -8.351 1.00 85.38 90 ARG A N 1
ATOM 698 C CA . ARG A 1 90 ? 2.779 -3.456 -8.372 1.00 85.38 90 ARG A CA 1
ATOM 699 C C . ARG A 1 90 ? 2.415 -4.241 -7.108 1.00 85.38 90 ARG A C 1
ATOM 701 O O . ARG A 1 90 ? 1.328 -4.047 -6.566 1.00 85.38 90 ARG A O 1
ATOM 708 N N . ILE A 1 91 ? 3.313 -5.102 -6.622 1.00 86.06 91 ILE A N 1
ATOM 709 C CA . ILE A 1 91 ? 3.104 -5.874 -5.389 1.00 86.06 91 ILE A CA 1
ATOM 710 C C . ILE A 1 91 ? 3.014 -4.945 -4.175 1.00 86.06 91 ILE A C 1
ATOM 712 O O . ILE A 1 91 ? 2.103 -5.115 -3.372 1.00 86.06 91 ILE A O 1
ATOM 716 N N . VAL A 1 92 ? 3.898 -3.952 -4.044 1.00 86.00 92 VAL A N 1
ATOM 717 C CA . VAL A 1 92 ? 3.852 -2.979 -2.940 1.00 86.00 92 VAL A CA 1
ATOM 718 C C . VAL A 1 92 ? 2.572 -2.146 -3.000 1.00 86.00 92 VAL A C 1
ATOM 720 O O . VAL A 1 92 ? 1.905 -2.001 -1.976 1.00 86.00 92 VAL A O 1
ATOM 723 N N . ARG A 1 93 ? 2.173 -1.650 -4.182 1.00 88.62 93 ARG A N 1
ATOM 724 C CA . ARG A 1 93 ? 0.927 -0.875 -4.337 1.00 88.62 93 ARG A CA 1
ATOM 725 C C . ARG A 1 93 ? -0.293 -1.683 -3.914 1.00 88.62 93 ARG A C 1
ATOM 727 O O . ARG A 1 93 ? -1.055 -1.245 -3.053 1.00 88.62 93 ARG A O 1
ATOM 734 N N . ARG A 1 94 ? -0.462 -2.886 -4.473 1.00 89.62 94 ARG A N 1
ATOM 735 C CA . ARG A 1 94 ? -1.584 -3.768 -4.116 1.00 89.62 94 ARG A CA 1
ATOM 736 C C . ARG A 1 94 ? -1.495 -4.224 -2.654 1.00 89.62 94 ARG A C 1
ATOM 738 O O . ARG A 1 94 ? -2.515 -4.289 -1.979 1.00 89.62 94 ARG A O 1
ATOM 745 N N . GLY A 1 95 ? -0.290 -4.459 -2.144 1.00 91.19 95 GLY A N 1
ATOM 746 C CA . GLY A 1 95 ? -0.026 -4.809 -0.751 1.00 91.19 95 GLY A CA 1
ATOM 747 C C . GLY A 1 95 ? -0.497 -3.746 0.241 1.00 91.19 95 GLY A C 1
ATOM 748 O O . GLY A 1 95 ? -1.212 -4.075 1.187 1.00 91.19 95 GLY A O 1
ATOM 749 N N . TYR A 1 96 ? -0.169 -2.470 0.017 1.00 92.19 96 TYR A N 1
ATOM 750 C CA . TYR A 1 96 ? -0.642 -1.383 0.881 1.00 92.19 96 TYR A CA 1
ATOM 751 C C . TYR A 1 96 ? -2.153 -1.165 0.782 1.00 92.19 96 TYR A C 1
ATOM 753 O O . TYR A 1 96 ? -2.789 -0.966 1.814 1.00 92.19 96 TYR A O 1
ATOM 761 N N . VAL A 1 97 ? -2.749 -1.268 -0.413 1.00 93.88 97 VAL A N 1
ATOM 762 C CA . VAL A 1 97 ? -4.216 -1.219 -0.570 1.00 93.88 97 VAL A CA 1
ATOM 763 C C . VAL A 1 97 ? -4.888 -2.287 0.295 1.00 93.88 97 VAL A C 1
ATOM 765 O O . VAL A 1 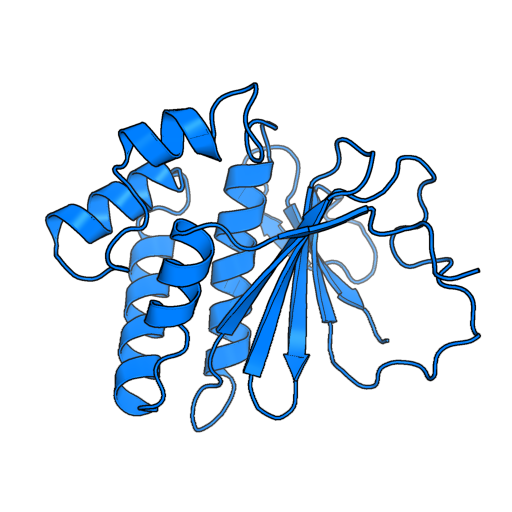97 ? -5.828 -1.994 1.034 1.00 93.88 97 VAL A O 1
ATOM 768 N N . GLU A 1 98 ? -4.379 -3.518 0.263 1.00 95.19 98 GLU A N 1
ATOM 769 C CA . GLU A 1 98 ? -4.911 -4.607 1.081 1.00 95.19 98 GLU A CA 1
ATOM 770 C C . GLU A 1 98 ? -4.650 -4.407 2.578 1.00 95.19 98 GLU A C 1
ATOM 772 O O . GLU A 1 98 ? -5.544 -4.649 3.389 1.00 95.19 98 GLU A O 1
ATOM 777 N N . ALA A 1 99 ? -3.474 -3.909 2.969 1.00 95.38 99 ALA A N 1
ATOM 778 C CA . ALA A 1 99 ? -3.167 -3.613 4.367 1.00 95.38 99 ALA A CA 1
ATOM 779 C C . ALA A 1 99 ? -4.113 -2.545 4.937 1.00 95.38 99 ALA A C 1
ATOM 781 O O . ALA A 1 99 ? -4.634 -2.709 6.041 1.00 95.38 99 ALA A O 1
ATOM 782 N N . ILE A 1 100 ? -4.397 -1.497 4.157 1.00 95.69 100 ILE A N 1
ATOM 783 C CA . ILE A 1 100 ? -5.340 -0.436 4.522 1.00 95.69 100 ILE A CA 1
ATOM 784 C C . ILE A 1 100 ? -6.765 -0.989 4.644 1.00 95.69 100 ILE A C 1
ATOM 786 O O . ILE A 1 100 ? -7.468 -0.674 5.604 1.00 95.69 100 ILE A O 1
ATOM 790 N N . ARG A 1 101 ? -7.196 -1.863 3.726 1.00 96.31 101 ARG A N 1
ATOM 791 C CA . ARG A 1 101 ? -8.509 -2.529 3.816 1.00 96.31 101 ARG A CA 1
ATOM 792 C C . ARG A 1 101 ? -8.634 -3.388 5.074 1.00 96.31 101 ARG A C 1
ATOM 794 O O . ARG A 1 101 ? -9.670 -3.343 5.735 1.00 96.31 101 ARG A O 1
ATOM 801 N N . VAL A 1 102 ? -7.589 -4.141 5.430 1.00 95.94 102 VAL A N 1
ATOM 802 C CA . VAL A 1 102 ? -7.551 -4.908 6.687 1.00 95.94 102 VAL A CA 1
ATOM 803 C C . VAL A 1 102 ? -7.643 -3.961 7.882 1.00 95.94 102 VAL A C 1
ATOM 805 O O . VAL A 1 102 ? -8.498 -4.167 8.741 1.00 95.94 102 VAL A O 1
ATOM 808 N N . ALA A 1 103 ? -6.844 -2.893 7.913 1.00 95.94 103 ALA A N 1
ATOM 809 C CA . ALA A 1 103 ? -6.845 -1.904 8.989 1.00 95.94 103 ALA A CA 1
ATOM 810 C C . ALA A 1 103 ? -8.218 -1.236 9.194 1.00 95.94 103 ALA A C 1
ATOM 812 O O . ALA A 1 103 ? -8.697 -1.157 10.326 1.00 95.94 103 ALA A O 1
ATOM 813 N N . LEU A 1 104 ? -8.879 -0.823 8.106 1.00 96.75 104 LEU A N 1
ATOM 814 C CA . LEU A 1 104 ? -10.218 -0.217 8.111 1.00 96.75 104 LEU A CA 1
ATOM 815 C C . LEU A 1 104 ? -11.345 -1.191 8.478 1.00 96.75 104 LEU A C 1
ATOM 817 O O . LEU A 1 104 ? -12.445 -0.750 8.799 1.00 96.75 104 LEU A O 1
ATOM 821 N N . SER A 1 105 ? -11.103 -2.506 8.456 1.00 96.31 105 SER A N 1
ATOM 822 C CA . SER A 1 105 ? -12.106 -3.490 8.887 1.00 96.31 105 SER A CA 1
ATOM 823 C C . SER A 1 105 ? -12.327 -3.513 10.409 1.00 96.31 105 SER A C 1
ATOM 825 O O . SER A 1 105 ? -13.257 -4.168 10.887 1.00 96.31 105 SER A O 1
ATOM 827 N N . HIS A 1 106 ? -11.499 -2.785 11.168 1.00 95.06 106 HIS A N 1
ATOM 828 C CA . HIS A 1 106 ? -11.611 -2.610 12.614 1.00 95.06 106 HIS A CA 1
ATOM 829 C C . HIS A 1 106 ? -12.262 -1.271 12.994 1.00 95.06 106 HIS A C 1
ATOM 831 O O . HIS A 1 106 ? -12.152 -0.271 12.286 1.00 95.06 106 HIS A O 1
ATOM 837 N N . GLU A 1 107 ? -12.905 -1.249 14.165 1.00 93.94 107 GLU A N 1
ATOM 838 C CA . GLU A 1 107 ? -13.476 -0.049 14.783 1.00 93.94 107 GLU A CA 1
ATOM 839 C C . GLU A 1 107 ? -12.938 0.087 16.223 1.00 93.94 107 GLU A C 1
ATOM 841 O O . GLU A 1 107 ? -13.345 -0.694 17.093 1.00 93.94 107 GLU A O 1
ATOM 846 N N . PRO A 1 108 ? -12.020 1.033 16.503 1.00 93.25 108 PRO A N 1
ATOM 847 C CA . PRO A 1 108 ? -11.383 1.968 15.561 1.00 93.25 108 PRO A CA 1
ATOM 848 C C . PRO A 1 108 ? -10.421 1.278 14.567 1.00 93.25 108 PRO A C 1
ATOM 850 O O . PRO A 1 108 ? -9.995 0.151 14.842 1.00 93.25 108 PRO A O 1
ATOM 853 N N . PRO A 1 109 ? -10.039 1.937 13.449 1.00 95.94 109 PRO A N 1
ATOM 854 C CA . PRO A 1 109 ? -9.031 1.405 12.533 1.00 95.94 109 PRO A CA 1
ATOM 855 C C . PRO A 1 109 ? -7.710 1.111 13.249 1.00 95.94 109 PRO A C 1
ATOM 857 O O . PRO A 1 109 ? -7.316 1.834 14.167 1.00 95.94 109 PRO A O 1
ATOM 860 N N . LEU A 1 110 ? -7.020 0.050 12.828 1.00 95.50 110 LEU A N 1
ATOM 861 C CA . LEU A 1 110 ? -5.710 -0.301 13.380 1.00 95.50 110 LEU A CA 1
ATOM 862 C C . LEU A 1 110 ? -4.585 0.451 12.653 1.00 95.50 110 LEU A C 1
ATOM 864 O O . LEU A 1 110 ? -4.624 0.490 11.428 1.00 95.50 110 LEU A O 1
ATOM 868 N N . PRO A 1 111 ? -3.559 0.970 13.354 1.00 95.94 111 PRO A N 1
ATOM 869 C CA . PRO A 1 111 ? -2.376 1.540 12.710 1.00 95.94 111 PRO A CA 1
ATOM 870 C C . PRO A 1 111 ? -1.618 0.485 11.894 1.00 95.94 111 PRO A C 1
ATOM 872 O O . PRO A 1 111 ? -1.659 -0.707 12.222 1.00 95.94 111 PRO A O 1
ATOM 875 N N . ILE A 1 112 ? -0.889 0.927 10.866 1.00 94.12 112 ILE A N 1
ATOM 876 C CA . ILE A 1 112 ? -0.008 0.077 10.057 1.00 94.12 112 ILE A CA 1
ATOM 877 C C . ILE A 1 112 ? 1.445 0.366 10.435 1.00 94.12 112 ILE A C 1
ATOM 879 O O . ILE A 1 112 ? 1.859 1.520 10.476 1.00 94.12 112 ILE A O 1
ATOM 883 N N . GLU A 1 113 ? 2.215 -0.693 10.674 1.00 91.50 113 GLU A N 1
ATOM 884 C CA . GLU A 1 113 ? 3.668 -0.637 10.858 1.00 91.50 113 GLU A CA 1
ATOM 885 C C . GLU A 1 113 ? 4.360 -1.438 9.755 1.00 91.50 113 GLU A C 1
ATOM 887 O O . GLU A 1 113 ? 3.985 -2.581 9.486 1.00 91.50 113 GLU A O 1
ATOM 892 N N . THR A 1 114 ? 5.391 -0.865 9.144 1.00 88.00 114 THR A N 1
ATOM 893 C CA . THR A 1 114 ? 6.126 -1.438 8.021 1.00 88.00 114 THR A CA 1
ATOM 894 C C . THR A 1 114 ? 7.520 -1.864 8.457 1.00 88.00 114 THR A C 1
ATOM 896 O O . THR A 1 114 ? 8.307 -1.104 9.020 1.00 88.00 114 THR A O 1
ATOM 899 N N . LEU A 1 115 ? 7.868 -3.098 8.120 1.00 82.88 115 LEU A N 1
ATOM 900 C CA . LEU A 1 115 ? 9.189 -3.662 8.332 1.00 82.88 115 LEU A CA 1
ATOM 901 C C . LEU A 1 115 ? 9.733 -4.202 7.012 1.00 82.88 115 LEU A C 1
ATOM 903 O O . LEU A 1 115 ? 9.009 -4.819 6.229 1.00 82.88 115 LEU A O 1
ATOM 907 N N . TRP A 1 116 ? 11.032 -4.015 6.795 1.00 76.06 116 TRP A N 1
ATOM 908 C CA . TRP A 1 116 ? 11.731 -4.602 5.661 1.00 76.06 116 TRP A CA 1
ATOM 909 C C . TRP A 1 116 ? 12.640 -5.741 6.113 1.00 76.06 116 TRP A C 1
ATOM 911 O O . TRP A 1 116 ? 13.408 -5.601 7.073 1.00 76.06 116 TRP A O 1
ATOM 921 N N . ALA A 1 117 ? 12.570 -6.863 5.400 1.00 71.19 117 ALA A N 1
ATOM 922 C CA . ALA A 1 117 ? 13.406 -8.031 5.627 1.00 71.19 117 ALA A CA 1
ATOM 923 C C . ALA A 1 117 ? 14.067 -8.479 4.317 1.00 71.19 117 ALA A C 1
ATOM 925 O O . ALA A 1 117 ? 13.398 -8.810 3.339 1.00 71.19 117 ALA A O 1
ATOM 926 N N . HIS A 1 118 ? 15.400 -8.540 4.313 1.00 62.97 118 HIS A N 1
ATOM 927 C CA . HIS A 1 118 ? 16.155 -9.059 3.172 1.00 62.97 118 HIS A CA 1
ATOM 928 C C . HIS A 1 118 ? 16.375 -10.577 3.284 1.00 62.97 118 HIS A C 1
ATOM 930 O O . HIS A 1 118 ? 16.823 -11.083 4.320 1.00 62.97 118 HIS A O 1
ATOM 936 N N . GLY A 1 119 ? 16.117 -11.284 2.182 1.00 61.25 119 GLY A N 1
ATOM 937 C CA . GLY A 1 119 ? 16.579 -12.650 1.921 1.00 61.25 119 GLY A CA 1
ATOM 938 C C . GLY A 1 119 ? 17.470 -12.721 0.676 1.00 61.25 119 GLY A C 1
ATOM 939 O O . GLY A 1 119 ? 18.111 -11.737 0.322 1.00 61.25 119 GLY A O 1
ATOM 940 N N . MET A 1 120 ? 17.575 -13.904 0.063 1.00 56.56 120 MET A N 1
ATOM 941 C CA . MET A 1 120 ? 18.566 -14.219 -0.991 1.00 56.56 120 MET A CA 1
ATOM 942 C C . MET A 1 120 ? 17.937 -14.549 -2.362 1.00 56.56 120 MET A C 1
ATOM 944 O O . MET A 1 120 ? 18.652 -15.029 -3.233 1.00 56.56 120 MET A O 1
ATOM 948 N N . SER A 1 121 ? 16.620 -14.397 -2.528 1.00 62.25 121 SER A N 1
ATOM 949 C CA . SER A 1 121 ? 15.877 -14.650 -3.777 1.00 62.25 121 SER A CA 1
ATOM 950 C C . SER A 1 121 ? 15.733 -13.376 -4.612 1.00 62.25 121 SER A C 1
ATOM 952 O O . SER A 1 121 ? 16.084 -12.288 -4.166 1.00 62.25 121 SER A O 1
ATOM 954 N N . ASP A 1 122 ? 15.158 -13.530 -5.800 1.00 60.81 122 ASP A N 1
ATOM 955 C CA . ASP A 1 122 ? 14.630 -12.450 -6.628 1.00 60.81 122 ASP A CA 1
ATOM 956 C C . ASP A 1 122 ? 13.090 -12.380 -6.592 1.00 60.81 122 ASP A C 1
ATOM 958 O O . ASP A 1 122 ? 12.500 -11.594 -7.319 1.00 60.81 122 ASP A O 1
ATOM 962 N N . ASP A 1 123 ? 12.408 -13.182 -5.775 1.00 69.75 123 ASP A N 1
ATOM 963 C CA . ASP A 1 123 ? 10.950 -13.085 -5.641 1.00 69.75 123 ASP A CA 1
ATOM 964 C C . ASP A 1 123 ? 10.593 -12.020 -4.600 1.00 69.75 123 ASP A C 1
ATOM 966 O O . ASP A 1 123 ? 11.085 -12.058 -3.481 1.00 69.75 123 ASP A O 1
ATOM 970 N N . PHE A 1 124 ? 9.739 -11.056 -4.922 1.00 77.38 124 PHE A N 1
ATOM 971 C CA . PHE A 1 124 ? 9.268 -10.084 -3.935 1.00 77.38 124 PHE A CA 1
ATOM 972 C C . PHE A 1 124 ? 7.916 -10.517 -3.352 1.00 77.38 124 PHE A C 1
ATOM 974 O O . PHE A 1 124 ? 6.999 -10.886 -4.086 1.00 77.38 124 PHE A O 1
ATOM 981 N N . GLU A 1 125 ? 7.776 -10.458 -2.030 1.00 81.81 125 GLU A N 1
ATOM 982 C CA . GLU A 1 125 ? 6.548 -10.765 -1.300 1.00 81.81 125 GLU A CA 1
ATOM 983 C C . GLU A 1 125 ? 6.186 -9.629 -0.341 1.00 81.81 125 GLU A C 1
ATOM 985 O O . GLU A 1 125 ? 7.037 -9.033 0.323 1.00 81.81 125 GLU A O 1
ATOM 990 N N . PHE A 1 126 ? 4.888 -9.374 -0.213 1.00 86.19 126 PHE A N 1
ATOM 991 C CA . PHE A 1 126 ? 4.345 -8.392 0.715 1.00 86.19 126 PHE A CA 1
ATOM 992 C C . PHE A 1 126 ? 3.387 -9.091 1.673 1.00 86.19 126 PHE A C 1
ATOM 994 O O . PHE A 1 126 ? 2.305 -9.541 1.289 1.00 86.19 126 PHE A O 1
ATOM 1001 N N . HIS A 1 127 ? 3.810 -9.233 2.924 1.00 87.88 127 HIS A N 1
ATOM 1002 C CA . HIS A 1 127 ? 3.055 -9.937 3.954 1.00 87.88 127 HIS A CA 1
ATOM 1003 C C . HIS A 1 127 ? 2.302 -8.932 4.813 1.00 87.88 127 HIS A C 1
ATOM 1005 O O . HIS A 1 127 ? 2.874 -7.953 5.280 1.00 87.88 127 HIS A O 1
ATOM 1011 N N . ILE A 1 128 ? 1.027 -9.202 5.054 1.00 91.56 128 ILE A N 1
ATOM 1012 C CA . ILE A 1 128 ? 0.132 -8.388 5.871 1.00 91.56 128 ILE A CA 1
ATOM 1013 C C . ILE A 1 128 ? -0.271 -9.251 7.056 1.00 91.56 128 ILE A C 1
ATOM 1015 O O . ILE A 1 128 ? -0.929 -10.273 6.881 1.00 91.56 128 ILE A O 1
ATOM 1019 N N . CYS A 1 129 ? 0.130 -8.861 8.256 1.00 90.88 129 CYS A N 1
ATOM 1020 C CA . CYS A 1 129 ? -0.135 -9.589 9.487 1.00 90.88 129 CYS A CA 1
ATOM 1021 C C . CYS A 1 129 ? -1.073 -8.769 10.367 1.00 90.88 129 CYS A C 1
ATOM 1023 O O . CYS A 1 129 ? -0.697 -7.708 10.860 1.00 90.88 129 CYS A O 1
ATOM 1025 N N . GLU A 1 130 ? -2.278 -9.269 10.612 1.00 91.94 130 GLU A N 1
ATOM 1026 C CA . GLU A 1 130 ? -3.198 -8.634 11.553 1.00 91.94 130 GLU A CA 1
ATOM 1027 C C . GLU A 1 130 ? -2.846 -9.029 12.987 1.00 91.94 130 GLU A C 1
ATOM 1029 O O . GLU A 1 130 ? -2.978 -10.188 13.399 1.00 91.94 130 GLU A O 1
ATOM 1034 N N . GLY A 1 131 ? -2.401 -8.044 13.761 1.00 88.44 131 GLY A N 1
ATOM 1035 C CA . GLY A 1 131 ? -2.209 -8.153 15.196 1.00 88.44 131 GLY A CA 1
ATOM 1036 C C . GLY A 1 131 ? -3.384 -7.564 15.985 1.00 88.44 131 GLY A C 1
ATOM 1037 O O . GLY A 1 131 ? -4.230 -6.858 15.447 1.00 88.44 131 GLY A O 1
ATOM 1038 N N . PRO A 1 132 ? -3.419 -7.769 17.311 1.00 87.31 132 PRO A N 1
ATOM 1039 C CA . PRO A 1 132 ? -4.498 -7.263 18.165 1.00 87.31 132 PRO A CA 1
ATOM 1040 C C . PRO A 1 132 ? -4.501 -5.735 18.352 1.00 87.31 132 PRO A C 1
ATOM 1042 O O . PRO A 1 132 ? -5.382 -5.215 19.032 1.00 87.31 132 PRO A O 1
ATOM 1045 N N . ARG A 1 133 ? -3.478 -5.025 17.860 1.00 90.00 133 ARG A N 1
ATOM 1046 C CA . ARG A 1 133 ? -3.292 -3.574 18.060 1.00 90.00 133 ARG A CA 1
ATOM 1047 C C . ARG A 1 133 ? -2.832 -2.820 16.818 1.00 90.00 133 ARG A C 1
ATOM 1049 O O . ARG A 1 133 ? -2.794 -1.600 16.860 1.00 90.00 133 ARG A O 1
ATOM 1056 N N . GLN A 1 134 ? -2.439 -3.533 15.771 1.00 93.00 134 GLN A N 1
ATOM 1057 C CA . GLN A 1 134 ? -1.856 -2.966 14.564 1.00 93.00 134 GLN A CA 1
ATOM 1058 C C . GLN A 1 134 ? -1.897 -4.006 13.448 1.00 93.00 134 GLN A C 1
ATOM 1060 O O . GLN A 1 134 ? -1.933 -5.211 13.721 1.00 93.00 134 GLN A O 1
ATOM 1065 N N . VAL A 1 135 ? -1.821 -3.539 12.213 1.00 93.31 135 VAL A N 1
ATOM 1066 C CA . VAL A 1 135 ? -1.480 -4.352 11.051 1.00 93.31 135 VAL A CA 1
ATOM 1067 C C . VAL A 1 135 ? 0.018 -4.195 10.807 1.00 93.31 135 VAL A C 1
ATOM 1069 O O . VAL A 1 135 ? 0.518 -3.086 10.664 1.00 93.31 135 VAL A O 1
ATOM 1072 N N . THR A 1 136 ? 0.761 -5.294 10.769 1.00 91.12 136 THR A N 1
ATOM 1073 C CA . THR A 1 136 ? 2.187 -5.264 10.435 1.00 91.12 136 THR A CA 1
ATOM 1074 C C . THR A 1 136 ? 2.382 -5.698 8.994 1.00 91.12 136 THR A C 1
ATOM 1076 O O . THR A 1 136 ? 2.009 -6.807 8.615 1.00 91.12 136 THR A O 1
ATOM 1079 N N . VAL A 1 137 ? 2.994 -4.827 8.206 1.00 89.38 137 VAL A N 1
ATOM 1080 C CA . VAL A 1 137 ? 3.450 -5.097 6.850 1.00 89.38 137 VAL A CA 1
ATOM 1081 C C . VAL A 1 137 ? 4.905 -5.547 6.899 1.00 89.38 137 VAL A C 1
ATOM 1083 O O . VAL A 1 137 ? 5.759 -4.861 7.455 1.00 89.38 137 VAL A O 1
ATOM 1086 N N . LEU A 1 138 ? 5.201 -6.688 6.284 1.00 84.00 138 LEU A N 1
ATOM 1087 C CA . LEU A 1 138 ? 6.561 -7.161 6.050 1.00 84.00 138 LEU A CA 1
ATOM 1088 C C . LEU A 1 138 ? 6.806 -7.213 4.547 1.00 84.00 138 LEU A C 1
ATOM 1090 O O . LEU A 1 138 ? 6.245 -8.049 3.839 1.00 84.00 138 LEU A O 1
ATOM 1094 N N . GLN A 1 139 ? 7.663 -6.319 4.075 1.00 81.69 139 GLN A N 1
ATOM 1095 C CA . GLN A 1 139 ? 8.183 -6.359 2.717 1.00 81.69 139 GLN A CA 1
ATOM 1096 C C . GLN A 1 139 ? 9.401 -7.287 2.707 1.00 81.69 139 GLN A C 1
ATOM 1098 O O . GLN A 1 139 ? 10.361 -7.071 3.456 1.00 81.69 139 GLN A O 1
ATOM 1103 N N . PHE A 1 140 ? 9.321 -8.368 1.935 1.00 73.31 140 PHE A N 1
ATOM 1104 C CA . PHE A 1 140 ? 10.211 -9.514 2.069 1.00 73.31 140 PHE A CA 1
ATOM 1105 C C . PHE A 1 140 ? 10.654 -10.053 0.714 1.00 73.31 140 PHE A C 1
ATOM 1107 O O . PHE A 1 140 ? 9.872 -10.161 -0.221 1.00 73.31 140 PHE A O 1
ATOM 1114 N N . ILE A 1 141 ? 11.915 -10.457 0.641 1.00 64.31 141 ILE A N 1
ATOM 1115 C CA . ILE A 1 141 ? 12.456 -11.238 -0.468 1.00 64.31 141 ILE A CA 1
ATOM 1116 C C . ILE A 1 141 ? 12.816 -12.615 0.118 1.00 64.31 141 ILE A C 1
ATOM 1118 O O . ILE A 1 141 ? 13.672 -12.647 1.003 1.00 64.31 141 ILE A O 1
ATOM 1122 N N . PRO A 1 142 ? 12.195 -13.746 -0.286 1.00 57.00 142 PRO A N 1
ATOM 1123 C CA . PRO A 1 142 ? 12.473 -15.065 0.269 1.00 57.00 142 PRO A CA 1
ATOM 1124 C C . PRO A 1 142 ? 13.866 -15.565 -0.126 1.00 57.00 142 PRO A C 1
ATOM 1126 O O . PRO A 1 142 ? 14.698 -14.826 -0.637 1.00 57.00 142 PRO A O 1
ATOM 1129 N N . ARG A 1 143 ? 14.191 -16.824 0.165 1.00 53.12 143 ARG A N 1
ATOM 1130 C CA . ARG A 1 143 ? 15.378 -17.499 -0.386 1.00 53.12 143 ARG A CA 1
ATOM 1131 C C . ARG A 1 143 ? 14.948 -18.430 -1.526 1.00 53.12 143 ARG A C 1
ATOM 1133 O O . ARG A 1 143 ? 13.827 -18.934 -1.500 1.00 53.12 143 ARG A O 1
ATOM 1140 N N . GLU A 1 144 ? 15.847 -18.683 -2.481 1.00 49.28 144 GLU A N 1
ATOM 1141 C CA . GLU A 1 144 ? 15.614 -19.535 -3.666 1.00 49.28 144 GLU A CA 1
ATOM 1142 C C . GLU A 1 144 ? 15.134 -20.966 -3.346 1.00 49.28 144 GLU A C 1
ATOM 1144 O O . GLU A 1 144 ? 14.593 -21.648 -4.212 1.00 49.28 144 GLU A O 1
ATOM 1149 N N . ASP A 1 145 ? 15.293 -21.461 -2.113 1.00 49.12 145 ASP A N 1
ATOM 1150 C CA . ASP A 1 145 ? 14.943 -22.833 -1.733 1.00 49.12 145 ASP A CA 1
ATOM 1151 C C . ASP A 1 145 ? 13.429 -23.110 -1.599 1.00 49.12 145 ASP A C 1
ATOM 1153 O O . ASP A 1 145 ? 13.034 -24.151 -1.070 1.00 49.12 145 ASP A O 1
ATOM 1157 N N . GLY A 1 146 ? 12.571 -22.233 -2.136 1.00 43.25 146 GLY A N 1
ATOM 1158 C CA . GLY A 1 146 ? 11.177 -22.555 -2.469 1.00 43.25 146 GLY A CA 1
ATOM 1159 C C . GLY A 1 146 ? 10.288 -22.892 -1.271 1.00 43.25 146 GLY A C 1
ATOM 1160 O O . GLY A 1 146 ? 9.234 -23.505 -1.426 1.00 43.25 146 GLY A O 1
ATOM 1161 N N . ARG A 1 147 ? 10.690 -22.509 -0.056 1.00 45.28 147 ARG A N 1
ATOM 1162 C CA . ARG A 1 147 ? 9.912 -22.721 1.176 1.00 45.28 147 ARG A CA 1
ATOM 1163 C C . ARG A 1 147 ? 9.088 -21.488 1.542 1.00 45.28 147 ARG A C 1
ATOM 1165 O O . ARG A 1 147 ? 9.012 -21.120 2.710 1.00 45.28 147 ARG A O 1
ATOM 1172 N N . GLY A 1 148 ? 8.442 -20.874 0.554 1.00 44.25 148 GLY A N 1
ATOM 1173 C CA . GLY A 1 148 ? 7.287 -20.018 0.807 1.00 44.25 148 GLY A CA 1
ATOM 1174 C C . GLY A 1 148 ? 6.164 -20.892 1.372 1.00 44.25 148 GLY A C 1
ATOM 1175 O O . GLY A 1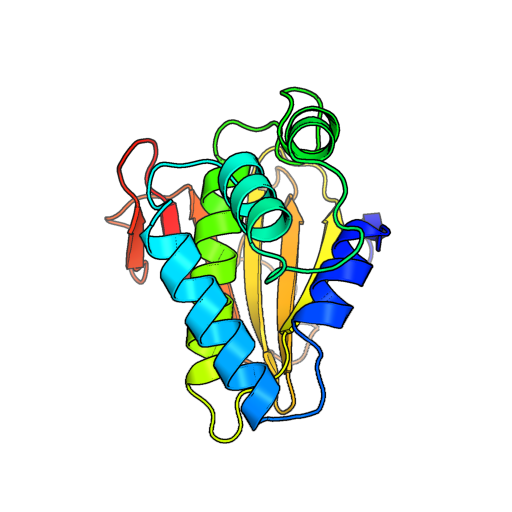 148 ? 5.754 -21.867 0.750 1.00 44.25 148 GLY A O 1
ATOM 1176 N N . ALA A 1 149 ? 5.728 -20.613 2.597 1.00 43.78 149 ALA A N 1
ATOM 1177 C CA . ALA A 1 149 ? 4.620 -21.252 3.321 1.00 43.78 149 ALA A CA 1
ATOM 1178 C C . ALA A 1 149 ? 4.747 -22.735 3.764 1.00 43.78 149 ALA A C 1
ATOM 1180 O O . ALA A 1 149 ? 4.277 -23.061 4.852 1.00 43.78 149 ALA A O 1
ATOM 1181 N N . ALA A 1 150 ? 5.375 -23.650 3.017 1.00 38.88 150 ALA A N 1
ATOM 1182 C CA . ALA A 1 150 ? 5.205 -25.095 3.280 1.00 38.88 150 ALA A CA 1
ATOM 1183 C C . ALA A 1 150 ? 6.177 -25.746 4.291 1.00 38.88 150 ALA A C 1
ATOM 1185 O O . ALA A 1 150 ? 6.004 -26.917 4.635 1.00 38.88 150 ALA A O 1
ATOM 1186 N N . ALA A 1 151 ? 7.222 -25.056 4.764 1.00 39.81 151 ALA A N 1
ATOM 1187 C CA . ALA A 1 151 ? 8.235 -25.714 5.598 1.00 39.81 151 ALA A CA 1
ATOM 1188 C C . ALA A 1 151 ? 8.934 -24.805 6.618 1.00 39.81 151 ALA A C 1
ATOM 1190 O O . ALA A 1 151 ? 10.146 -24.924 6.835 1.00 39.81 151 ALA A O 1
ATOM 1191 N N . ALA A 1 152 ? 8.167 -23.950 7.296 1.00 41.06 152 ALA A N 1
ATOM 1192 C CA . ALA A 1 152 ? 8.611 -23.432 8.583 1.00 41.06 152 ALA A CA 1
ATOM 1193 C C . ALA A 1 152 ? 8.766 -24.623 9.558 1.00 41.06 152 ALA A C 1
ATOM 1195 O O . ALA A 1 152 ? 7.840 -25.426 9.697 1.00 41.06 152 ALA A O 1
ATOM 1196 N N . PRO A 1 153 ? 9.927 -24.810 10.212 1.00 35.88 153 PRO A N 1
ATOM 1197 C CA . PRO A 1 153 ? 10.084 -25.878 11.188 1.00 35.88 153 PRO A CA 1
ATOM 1198 C C . PRO A 1 153 ? 9.068 -25.683 12.320 1.00 35.88 153 PRO A C 1
ATOM 1200 O O . PRO A 1 153 ? 9.026 -24.622 12.939 1.00 35.88 153 PRO A O 1
ATOM 1203 N N . ALA A 1 154 ? 8.298 -26.737 12.605 1.00 41.91 154 ALA A N 1
ATOM 1204 C CA . ALA A 1 154 ? 7.231 -26.840 13.610 1.00 41.91 154 ALA A CA 1
ATOM 1205 C C . ALA A 1 154 ? 7.699 -26.692 15.082 1.00 41.91 154 ALA A C 1
ATOM 1207 O O . ALA A 1 154 ? 7.168 -27.331 15.986 1.00 41.91 154 ALA A O 1
ATOM 1208 N N . ALA A 1 155 ? 8.736 -25.892 15.332 1.00 38.69 155 ALA A N 1
ATOM 1209 C CA . ALA A 1 155 ? 9.266 -25.587 16.658 1.00 38.69 155 ALA A CA 1
ATOM 1210 C C . ALA A 1 155 ? 8.767 -24.235 17.206 1.00 38.69 155 ALA A C 1
ATOM 1212 O O . ALA A 1 155 ? 9.066 -23.897 18.350 1.00 38.69 155 ALA A O 1
ATOM 1213 N N . GLY A 1 156 ? 8.020 -23.465 16.410 1.00 36.38 156 GLY A N 1
ATOM 1214 C CA . GLY A 1 156 ? 7.268 -22.297 16.865 1.00 3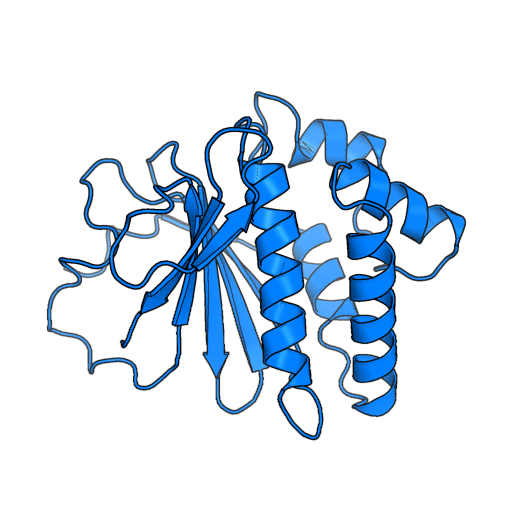6.38 156 GLY A CA 1
ATOM 1215 C C . GLY A 1 156 ? 5.825 -22.681 17.180 1.00 36.38 156 GLY A C 1
ATOM 1216 O O . GLY A 1 156 ? 5.252 -23.547 16.521 1.00 36.38 156 GLY A O 1
ATOM 1217 N N . ARG A 1 157 ? 5.228 -22.048 18.193 1.00 39.66 157 ARG A N 1
ATOM 1218 C CA . ARG A 1 157 ? 3.776 -22.111 18.385 1.00 39.66 157 ARG A CA 1
ATOM 1219 C C . ARG A 1 157 ? 3.132 -21.523 17.115 1.00 39.66 157 ARG A C 1
ATOM 1221 O O . ARG A 1 157 ? 3.566 -20.433 16.739 1.00 39.66 157 ARG A O 1
ATOM 1228 N N . PRO A 1 158 ? 2.179 -22.213 16.463 1.00 44.44 158 PRO A N 1
ATOM 1229 C CA . PRO A 1 158 ? 1.511 -21.671 15.286 1.00 44.44 158 PRO A CA 1
ATOM 1230 C C . PRO A 1 158 ? 0.930 -20.298 15.623 1.00 44.44 158 PRO A C 1
ATOM 1232 O O . PRO A 1 158 ? 0.390 -20.092 16.720 1.00 44.44 158 PRO A O 1
ATOM 1235 N N . SER A 1 159 ? 1.148 -19.340 14.730 1.00 44.38 159 SER A N 1
ATOM 1236 C CA . SER A 1 159 ? 0.660 -17.982 14.916 1.00 44.38 159 SER A CA 1
ATOM 1237 C C . SER A 1 159 ? -0.842 -17.988 14.687 1.00 44.38 159 SER A C 1
ATOM 1239 O O . SER A 1 159 ? -1.309 -18.293 13.602 1.00 44.38 159 SER A O 1
ATOM 1241 N N . THR A 1 160 ? -1.631 -17.602 15.685 1.00 59.47 160 THR A N 1
ATOM 1242 C CA . THR A 1 160 ? -3.081 -17.440 15.487 1.00 59.47 160 THR A CA 1
ATOM 1243 C C . THR A 1 160 ? -3.434 -16.167 14.713 1.00 59.47 160 THR A C 1
ATOM 1245 O O . THR A 1 160 ? -4.616 -15.880 14.540 1.00 59.47 160 THR A O 1
ATOM 1248 N N . ALA A 1 161 ? -2.441 -15.365 14.317 1.00 64.19 161 ALA A N 1
ATOM 1249 C CA . ALA A 1 161 ? -2.660 -14.162 13.529 1.00 64.19 161 ALA A CA 1
ATOM 1250 C C . ALA A 1 161 ? -3.094 -14.533 12.109 1.00 64.19 161 ALA A C 1
ATOM 1252 O O . ALA A 1 161 ? -2.579 -15.484 11.517 1.00 64.19 161 ALA A O 1
ATOM 1253 N N . ARG A 1 162 ? -4.032 -13.762 11.557 1.00 81.00 162 ARG A N 1
ATOM 1254 C CA . ARG A 1 162 ? -4.347 -13.850 10.134 1.00 81.00 162 ARG A CA 1
ATOM 1255 C C . ARG A 1 162 ? -3.216 -13.180 9.364 1.00 81.00 162 ARG A C 1
ATOM 1257 O O . ARG A 1 162 ? -2.866 -12.035 9.657 1.00 81.00 162 ARG A O 1
ATOM 1264 N N . THR A 1 163 ? -2.662 -13.902 8.397 1.00 81.19 163 THR A N 1
ATOM 1265 C CA . THR A 1 163 ? -1.628 -13.381 7.510 1.00 81.19 163 THR A CA 1
ATOM 1266 C C . THR A 1 163 ? -2.092 -13.502 6.067 1.00 81.19 163 THR A C 1
ATOM 1268 O O . THR A 1 163 ? -2.642 -14.525 5.663 1.00 81.19 163 THR A O 1
ATOM 1271 N N . TRP A 1 164 ? -1.867 -12.456 5.281 1.00 87.00 164 TRP A N 1
ATOM 1272 C CA . TRP A 1 164 ? -2.053 -12.471 3.835 1.00 87.00 164 TRP A CA 1
ATOM 1273 C C . TRP A 1 164 ? -0.714 -12.236 3.156 1.00 87.00 164 TRP A C 1
ATOM 1275 O O . TRP A 1 164 ? 0.062 -11.396 3.600 1.00 87.00 164 TRP A O 1
ATOM 1285 N N . VAL A 1 165 ? -0.451 -12.970 2.081 1.00 85.06 165 VAL A N 1
ATOM 1286 C CA . VAL A 1 165 ? 0.748 -12.805 1.257 1.00 85.06 165 VAL A CA 1
ATOM 1287 C C . VAL A 1 165 ? 0.318 -12.320 -0.116 1.00 85.06 165 VAL A C 1
ATOM 1289 O O . VAL A 1 165 ? -0.468 -13.000 -0.778 1.00 85.06 165 VAL A O 1
ATOM 1292 N N . VAL A 1 166 ? 0.828 -11.162 -0.530 1.00 85.56 166 VAL A N 1
ATOM 1293 C CA . VAL A 1 166 ? 0.664 -10.613 -1.879 1.00 85.56 166 VAL A CA 1
ATOM 1294 C C . VAL A 1 166 ? 1.957 -10.840 -2.656 1.00 85.56 166 VAL A C 1
ATOM 1296 O O . VAL A 1 166 ? 3.031 -10.426 -2.218 1.00 85.56 166 VAL A O 1
ATOM 1299 N N . ARG A 1 167 ? 1.858 -11.533 -3.792 1.00 85.62 167 ARG A N 1
ATOM 1300 C CA . ARG A 1 167 ? 2.998 -11.887 -4.653 1.00 85.62 167 ARG A CA 1
ATOM 1301 C C . ARG A 1 167 ? 2.543 -12.161 -6.081 1.00 85.62 167 ARG A C 1
ATOM 1303 O O . ARG A 1 167 ? 1.346 -12.229 -6.360 1.00 85.62 167 ARG A O 1
ATOM 1310 N N . VAL A 1 168 ? 3.494 -12.397 -6.976 1.00 83.94 168 VAL A N 1
ATOM 1311 C CA . VAL A 1 168 ? 3.181 -12.960 -8.294 1.00 83.94 168 VAL A CA 1
ATOM 1312 C C . VAL A 1 168 ? 2.801 -14.434 -8.170 1.00 83.94 168 VAL A C 1
ATOM 1314 O O . VAL A 1 168 ? 3.394 -15.193 -7.399 1.00 83.94 168 VAL A O 1
ATOM 1317 N N . GLY A 1 169 ? 1.767 -14.839 -8.903 1.00 81.69 169 GLY A N 1
ATOM 1318 C CA . GLY A 1 169 ? 1.202 -16.184 -8.849 1.00 81.69 169 GLY A CA 1
ATOM 1319 C C . GLY A 1 169 ? 0.238 -16.459 -9.997 1.00 81.69 169 GLY A C 1
ATOM 1320 O O . GLY A 1 169 ? 0.209 -15.727 -10.981 1.00 81.69 169 GLY A O 1
ATOM 1321 N N . SER A 1 170 ? -0.535 -17.539 -9.883 1.00 79.25 170 SER A N 1
ATOM 1322 C CA . SER A 1 170 ? -1.567 -17.904 -10.861 1.00 79.25 170 SER A CA 1
ATOM 1323 C C . SER A 1 170 ? -2.957 -17.647 -10.290 1.00 79.25 170 SER A C 1
ATOM 1325 O O . SER A 1 170 ? -3.207 -17.975 -9.134 1.00 79.25 170 SER A O 1
ATOM 1327 N N . ALA A 1 171 ? -3.879 -17.139 -11.113 1.00 76.25 171 ALA A N 1
ATOM 1328 C CA . ALA A 1 171 ? -5.286 -16.973 -10.735 1.00 76.25 171 ALA A CA 1
ATOM 1329 C C . ALA A 1 171 ? -5.984 -18.311 -10.411 1.00 76.25 171 ALA A C 1
ATOM 1331 O O . ALA A 1 171 ? -6.953 -18.332 -9.660 1.00 76.25 171 ALA A O 1
ATOM 1332 N N . ASP A 1 172 ? -5.469 -19.425 -10.942 1.00 81.06 172 ASP A N 1
ATOM 1333 C CA . ASP A 1 172 ? -5.999 -20.774 -10.697 1.00 81.06 172 ASP A CA 1
ATOM 1334 C C . ASP A 1 172 ? -5.441 -21.414 -9.409 1.00 81.06 172 ASP A C 1
ATOM 1336 O O . ASP A 1 172 ? -5.728 -22.576 -9.102 1.00 81.06 172 ASP A O 1
ATOM 1340 N N . GLU A 1 173 ? -4.597 -20.699 -8.660 1.00 79.19 173 GLU A N 1
ATOM 1341 C CA . GLU A 1 173 ? -4.036 -21.197 -7.409 1.00 79.19 173 GLU A CA 1
ATOM 1342 C C . GLU A 1 173 ? -5.140 -21.344 -6.346 1.00 79.19 173 GLU A C 1
ATOM 1344 O O . GLU A 1 173 ? -5.852 -20.403 -5.999 1.00 79.19 173 GLU A O 1
ATOM 1349 N N . SER A 1 174 ? -5.303 -22.559 -5.815 1.00 79.25 174 SER A N 1
ATOM 1350 C CA . SER A 1 174 ? -6.347 -22.860 -4.831 1.00 79.25 174 SER A CA 1
ATOM 1351 C C . SER A 1 174 ? -6.197 -21.994 -3.578 1.00 79.25 174 SER A C 1
ATOM 1353 O O . SER A 1 174 ? -5.198 -22.100 -2.875 1.00 79.25 174 SER A O 1
ATOM 1355 N N . GLY A 1 175 ? -7.232 -21.217 -3.248 1.00 81.19 175 GLY A N 1
ATOM 1356 C CA . GLY A 1 175 ? -7.237 -20.322 -2.083 1.00 81.19 175 GLY A CA 1
ATOM 1357 C C . GLY A 1 175 ? -6.607 -18.950 -2.338 1.00 81.19 175 GLY A C 1
ATOM 1358 O O . GLY A 1 175 ? -6.547 -18.141 -1.412 1.00 81.19 175 GLY A O 1
ATOM 1359 N N . ALA A 1 176 ? -6.166 -18.678 -3.568 1.00 85.12 176 ALA A N 1
ATOM 1360 C CA . ALA A 1 176 ? -5.672 -17.375 -3.976 1.00 85.12 176 ALA A CA 1
ATOM 1361 C C . ALA A 1 176 ? -6.804 -16.486 -4.522 1.00 85.12 176 ALA A C 1
ATOM 1363 O O . ALA A 1 176 ? -7.675 -16.929 -5.268 1.00 85.12 176 ALA A O 1
ATOM 1364 N N . GLU A 1 177 ? -6.775 -15.213 -4.146 1.00 90.38 177 GLU A N 1
ATOM 1365 C CA . GLU A 1 177 ? -7.600 -14.135 -4.688 1.00 90.38 177 GLU A CA 1
ATOM 1366 C C . GLU A 1 177 ? -6.773 -13.372 -5.734 1.00 90.38 177 GLU A C 1
ATOM 1368 O O . GLU A 1 177 ? -5.660 -12.931 -5.439 1.00 90.38 177 GLU A O 1
ATOM 1373 N N . LEU A 1 178 ? -7.285 -13.222 -6.959 1.00 90.06 178 LEU A N 1
ATOM 1374 C CA . LEU A 1 178 ? -6.632 -12.423 -8.000 1.00 90.06 178 LEU A CA 1
ATOM 1375 C C . LEU A 1 178 ? -6.810 -10.931 -7.692 1.00 90.06 178 LEU A C 1
ATOM 1377 O O . LEU A 1 178 ? -7.940 -10.460 -7.590 1.00 90.06 178 LEU A O 1
ATOM 1381 N N . LEU A 1 179 ? -5.701 -10.199 -7.581 1.00 88.19 179 LEU A N 1
ATOM 1382 C CA . LEU A 1 179 ? -5.705 -8.757 -7.324 1.00 88.19 179 LEU A CA 1
ATOM 1383 C C . LEU A 1 179 ? -5.434 -7.912 -8.575 1.00 88.19 179 LEU A C 1
ATOM 1385 O O . LEU A 1 179 ? -5.886 -6.773 -8.636 1.00 88.19 179 LEU A O 1
ATOM 1389 N N . ASP A 1 180 ? -4.659 -8.429 -9.534 1.00 85.38 180 ASP A N 1
ATOM 1390 C CA . ASP A 1 180 ? -4.250 -7.701 -10.746 1.00 85.38 180 ASP A CA 1
ATOM 1391 C C . ASP A 1 180 ? -3.758 -8.681 -11.831 1.00 85.38 180 ASP A C 1
ATOM 1393 O O . ASP A 1 180 ? -2.990 -9.600 -11.531 1.00 85.38 180 ASP A O 1
ATOM 1397 N N . ASP A 1 181 ? -4.159 -8.484 -13.090 1.00 87.19 181 ASP A N 1
ATOM 1398 C CA . ASP A 1 181 ? -3.770 -9.283 -14.261 1.00 87.19 181 ASP A CA 1
ATOM 1399 C C . ASP A 1 181 ? -3.234 -8.462 -15.455 1.00 87.19 181 ASP A C 1
ATOM 1401 O O . ASP A 1 181 ? -2.977 -9.028 -16.518 1.00 87.19 181 ASP A O 1
ATOM 1405 N N . ALA A 1 182 ? -2.938 -7.165 -15.281 1.00 81.00 182 ALA A N 1
ATOM 1406 C CA . ALA A 1 182 ? -2.375 -6.282 -16.321 1.00 81.00 182 ALA A CA 1
ATOM 1407 C C . ALA A 1 182 ? -0.940 -6.663 -16.780 1.00 81.00 182 ALA A C 1
ATOM 1409 O O . ALA A 1 182 ? -0.301 -5.985 -17.586 1.00 81.00 182 ALA A O 1
ATOM 1410 N N . GLY A 1 183 ? -0.418 -7.773 -16.265 1.00 79.69 183 GLY A N 1
ATOM 1411 C CA . GLY A 1 183 ? 0.876 -8.378 -16.540 1.00 79.69 183 GLY A CA 1
ATOM 1412 C C . GLY A 1 183 ? 0.889 -9.779 -15.921 1.00 79.69 183 GLY A C 1
ATOM 1413 O O . GLY A 1 183 ? -0.162 -10.406 -15.809 1.00 79.69 183 GLY A O 1
ATOM 1414 N N . PRO A 1 184 ? 2.039 -10.291 -15.453 1.00 82.50 184 PRO A N 1
ATOM 1415 C CA . PRO A 1 184 ? 2.043 -11.464 -14.583 1.00 82.50 184 PRO A CA 1
ATOM 1416 C C . PRO A 1 184 ? 1.086 -11.234 -13.408 1.00 82.50 184 PRO A C 1
ATOM 1418 O O . PRO A 1 184 ? 1.111 -10.148 -12.811 1.00 82.50 184 PRO A O 1
ATOM 1421 N N . SER A 1 185 ? 0.215 -12.212 -13.149 1.00 86.56 185 SER A N 1
ATOM 1422 C CA . SER A 1 185 ? -0.882 -12.066 -12.196 1.00 86.56 185 SER A CA 1
ATOM 1423 C C . SER A 1 185 ? -0.354 -11.859 -10.780 1.00 86.56 185 SER A C 1
ATOM 1425 O O . SER A 1 185 ? 0.560 -12.559 -10.338 1.00 86.56 185 SER A O 1
ATOM 1427 N N . ILE A 1 186 ? -0.945 -10.904 -10.069 1.00 87.25 186 ILE A N 1
ATOM 1428 C CA . ILE A 1 186 ? -0.699 -10.669 -8.648 1.00 87.25 186 ILE A CA 1
ATOM 1429 C C . ILE A 1 186 ? -1.848 -11.285 -7.882 1.00 87.25 186 ILE A C 1
ATOM 1431 O O . ILE A 1 186 ? -3.016 -11.002 -8.149 1.00 87.25 186 ILE A O 1
ATOM 1435 N N . VAL A 1 187 ? -1.501 -12.128 -6.923 1.00 88.50 187 VAL A N 1
ATOM 1436 C CA . VAL A 1 187 ? -2.466 -12.857 -6.117 1.00 88.50 187 VAL A CA 1
ATOM 1437 C C . VAL A 1 187 ? -2.246 -12.581 -4.642 1.00 88.50 187 VAL A C 1
ATOM 1439 O O . VAL A 1 187 ? -1.128 -12.309 -4.199 1.00 88.50 187 VAL A O 1
ATOM 1442 N N . LYS A 1 188 ? -3.328 -12.692 -3.883 1.00 90.81 188 LYS A N 1
ATOM 1443 C CA . LYS A 1 188 ? -3.353 -12.660 -2.429 1.00 90.81 188 LYS A CA 1
ATOM 1444 C C . LYS A 1 188 ? -3.743 -14.028 -1.912 1.00 90.81 188 LYS A C 1
ATOM 1446 O O . LYS A 1 188 ? -4.782 -14.563 -2.281 1.00 90.81 188 LYS A O 1
ATOM 1451 N N . HIS A 1 189 ? -2.938 -14.575 -1.017 1.00 86.44 189 HIS A N 1
ATOM 1452 C CA . HIS A 1 189 ? -3.241 -15.837 -0.355 1.00 86.44 189 HIS A CA 1
ATOM 1453 C C . HIS A 1 189 ? -3.312 -15.623 1.153 1.00 86.44 189 HIS A C 1
ATOM 1455 O O . HIS A 1 189 ? -2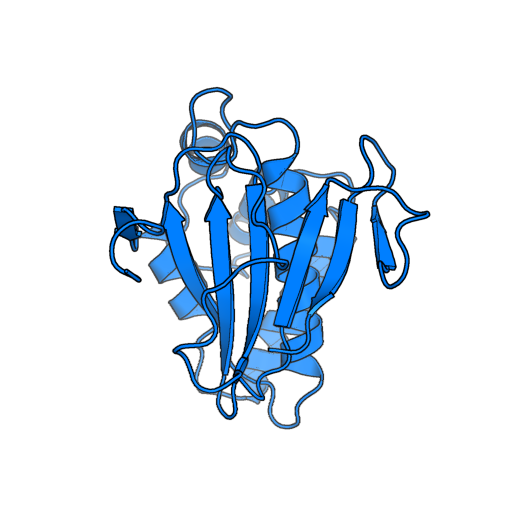.368 -15.106 1.753 1.00 86.44 189 HIS A O 1
ATOM 1461 N N . GLN A 1 190 ? -4.412 -16.039 1.782 1.00 81.88 190 GLN A N 1
ATOM 1462 C CA . GLN A 1 190 ? -4.509 -16.031 3.238 1.00 81.88 190 GLN A CA 1
ATOM 1463 C C . GLN A 1 190 ? -3.843 -17.287 3.801 1.00 81.88 190 GLN A C 1
ATOM 1465 O O . GLN A 1 190 ? -4.293 -18.407 3.567 1.00 81.88 190 GLN A O 1
ATOM 1470 N N . THR A 1 191 ? -2.773 -17.116 4.568 1.00 73.62 191 THR A N 1
ATOM 1471 C CA . THR A 1 191 ? -2.139 -18.207 5.303 1.00 73.62 191 THR A CA 1
ATOM 1472 C C . THR A 1 191 ? -2.682 -18.243 6.730 1.00 73.62 191 THR A C 1
ATOM 1474 O O . THR A 1 191 ? -2.908 -17.221 7.379 1.00 73.62 191 THR A O 1
ATOM 1477 N N . SER A 1 192 ? -2.961 -19.455 7.210 1.00 56.28 192 SER A N 1
ATOM 1478 C CA . SER A 1 192 ? -3.191 -19.698 8.636 1.00 56.28 192 SER A CA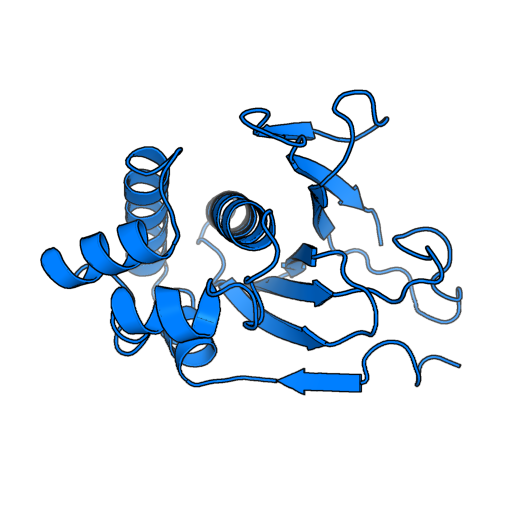 1
ATOM 1479 C C . SER A 1 192 ? -1.828 -19.992 9.250 1.00 56.28 192 SER A C 1
ATOM 1481 O O . SER A 1 192 ? -1.137 -20.884 8.751 1.00 56.28 192 SER A O 1
ATOM 1483 N N . GLY A 1 193 ? -1.416 -19.217 10.253 1.00 45.25 193 GLY A N 1
ATOM 1484 C CA . GLY A 1 193 ? -0.172 -19.464 10.978 1.00 45.25 193 GLY A CA 1
ATOM 1485 C C . GLY A 1 193 ? -0.242 -20.637 11.945 1.00 45.25 193 GLY A C 1
ATOM 1486 O O . GLY A 1 193 ? -1.347 -21.138 12.258 1.00 45.25 193 GLY A O 1
#

Sequence (193 aa):
MLREAITGFYKNEPIEALDAYFGNSDPDELRRIYENALAVAEQFEDGSIADVTAHFRTHGDGPDDVGTADHVEDHWVAANSFLGQKQADRIVRRGYVEAIRVALSHEPPLPIETLWAHGMSDDFEFHICEGPRQVTVLQFIPREDGRGAAAAPAAGRPSTARTWVVRVGSADESGAELLDDAGPSIVKHQTSG

Nearest PDB structures (foldseek):
  8age-assembly1_F  TM=1.886E-01  e=7.573E-01  Saccharomyces cerevisiae